Protein AF-A0A8J4FW36-F1 (afdb_monomer)

Sequence (231 aa):
PSPAVPRPVVAAVRPAAAAAAAAAAAAAAARPVAAAPAQVASTSTSTSTSTSTSTSRPTLAAAPAPSGPRAAQRASVAAGLVWDSCLVTDAADHNQDTVLALQYCPALEGLPGGDGHGGWLISSSRRMLNLWECSAGGGRGTPSLMLLHSTETDFVATHLAAEPGSRVLFAASADHRTGVECVAVHSLDPEAGMLSLRYKLAVANPNMQRPTLPPGAPPPPRMLSKVGLGD

Structure (mmCIF, N/CA/C/O backbone):
data_AF-A0A8J4FW36-F1
#
_entry.id   AF-A0A8J4FW36-F1
#
loop_
_atom_site.group_PDB
_atom_site.id
_atom_site.type_symbol
_atom_site.label_atom_id
_atom_site.label_alt_id
_atom_site.label_comp_id
_atom_site.label_asym_id
_atom_site.label_entity_id
_atom_site.label_seq_id
_atom_site.pdbx_PDB_ins_code
_atom_site.Cartn_x
_atom_site.Cartn_y
_atom_site.Cartn_z
_atom_site.occupancy
_atom_site.B_iso_or_equiv
_atom_site.auth_seq_id
_atom_site.auth_comp_id
_atom_site.auth_asym_id
_atom_site.auth_atom_id
_atom_site.pdbx_PDB_model_num
ATOM 1 N N . PRO A 1 1 ? 48.682 -7.953 25.629 1.00 54.25 1 PRO A N 1
ATOM 2 C CA . PRO A 1 1 ? 48.284 -6.577 25.244 1.00 54.25 1 PRO A CA 1
ATOM 3 C C . PRO A 1 1 ? 47.673 -6.571 23.833 1.00 54.25 1 PRO A C 1
ATOM 5 O O . PRO A 1 1 ? 48.400 -6.624 22.848 1.00 54.25 1 PRO A O 1
ATOM 8 N N . SER A 1 2 ? 46.340 -6.603 23.746 1.00 52.06 2 SER A N 1
ATOM 9 C CA . SER A 1 2 ? 45.612 -6.552 22.470 1.00 52.06 2 SER A CA 1
ATOM 10 C C . SER A 1 2 ? 45.497 -5.105 21.981 1.00 52.06 2 SER A C 1
ATOM 12 O O . SER A 1 2 ? 45.162 -4.241 22.795 1.00 52.06 2 SER A O 1
ATOM 14 N N . PRO A 1 3 ? 45.749 -4.806 20.694 1.00 60.47 3 PRO A N 1
ATOM 15 C CA . PRO A 1 3 ? 45.583 -3.455 20.178 1.00 60.47 3 PRO A CA 1
ATOM 16 C C . PRO A 1 3 ? 44.096 -3.118 19.998 1.00 60.47 3 PRO A C 1
ATOM 18 O O . PRO A 1 3 ? 43.323 -3.895 19.438 1.00 60.47 3 PRO A O 1
ATOM 21 N N . ALA A 1 4 ? 43.704 -1.950 20.509 1.00 56.66 4 ALA A N 1
ATOM 22 C CA . ALA A 1 4 ? 42.355 -1.408 20.417 1.00 56.66 4 ALA A CA 1
ATOM 23 C C . ALA A 1 4 ? 42.062 -0.903 18.995 1.00 56.66 4 ALA A C 1
ATOM 25 O O . ALA A 1 4 ? 42.816 -0.105 18.440 1.00 56.66 4 ALA A O 1
ATOM 26 N N . VAL A 1 5 ? 40.947 -1.355 18.421 1.00 63.19 5 VAL A N 1
ATOM 27 C CA . VAL A 1 5 ? 40.428 -0.892 17.126 1.00 63.19 5 VAL A CA 1
ATOM 28 C C . VAL A 1 5 ? 39.624 0.402 17.343 1.00 63.19 5 VAL A C 1
ATOM 30 O O . VAL A 1 5 ? 38.720 0.404 18.186 1.00 63.19 5 VAL A O 1
ATOM 33 N N . PRO A 1 6 ? 39.906 1.503 16.622 1.00 58.16 6 PRO A N 1
ATOM 34 C CA . PRO A 1 6 ? 39.163 2.750 16.772 1.00 58.16 6 PRO A CA 1
ATOM 35 C C . PRO A 1 6 ? 37.776 2.660 16.114 1.00 58.16 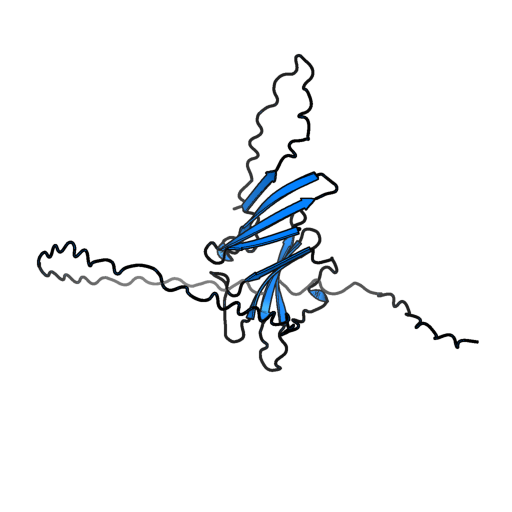6 PRO A C 1
ATOM 37 O O . PRO A 1 6 ? 37.627 2.172 14.995 1.00 58.16 6 PRO A O 1
ATOM 40 N N . ARG A 1 7 ? 36.750 3.147 16.823 1.00 53.59 7 ARG A N 1
ATOM 41 C CA . ARG A 1 7 ? 35.374 3.274 16.318 1.00 53.59 7 ARG A CA 1
ATOM 42 C C . ARG A 1 7 ? 35.228 4.531 15.445 1.00 53.59 7 ARG A C 1
ATOM 44 O O . ARG A 1 7 ? 35.790 5.565 15.807 1.00 53.59 7 ARG A O 1
ATOM 51 N N . PRO A 1 8 ? 34.445 4.489 14.353 1.00 46.06 8 PRO A N 1
ATOM 52 C CA . PRO A 1 8 ? 34.176 5.667 13.539 1.00 46.06 8 PRO A CA 1
ATOM 53 C C . PRO A 1 8 ? 33.203 6.620 14.247 1.00 46.06 8 PRO A C 1
ATOM 55 O O . PRO A 1 8 ? 32.186 6.205 14.805 1.00 46.06 8 PRO A O 1
ATOM 58 N N . VAL A 1 9 ? 33.534 7.910 14.210 1.00 51.59 9 VAL A N 1
ATOM 59 C CA . VAL A 1 9 ? 32.707 9.018 14.701 1.00 51.59 9 VAL A CA 1
ATOM 60 C C . VAL A 1 9 ? 31.769 9.441 13.572 1.00 51.59 9 VAL A C 1
ATOM 62 O O . VAL A 1 9 ? 32.231 9.871 12.517 1.00 51.59 9 VAL A O 1
ATOM 65 N N . VAL A 1 10 ? 30.458 9.322 13.780 1.00 49.91 10 VAL A N 1
ATOM 66 C CA . VAL A 1 10 ? 29.445 9.821 12.838 1.00 49.91 10 VAL A CA 1
ATOM 67 C C . VAL A 1 10 ? 29.104 11.261 13.218 1.00 49.91 10 VAL A C 1
ATOM 69 O O . VAL A 1 10 ? 28.587 11.519 14.304 1.00 49.91 10 VAL A O 1
ATOM 72 N N . ALA A 1 11 ? 29.425 12.202 12.330 1.00 41.22 11 ALA A N 1
ATOM 73 C CA . ALA A 1 11 ? 29.086 13.612 12.475 1.00 41.22 11 ALA A CA 1
ATOM 74 C C . ALA A 1 11 ? 27.597 13.843 12.163 1.00 41.22 11 ALA A C 1
ATOM 76 O O . ALA A 1 11 ? 27.102 13.445 11.110 1.00 41.22 11 ALA A O 1
ATOM 77 N N . ALA A 1 12 ? 26.887 14.505 13.078 1.00 40.56 12 ALA A N 1
ATOM 78 C CA . ALA A 1 12 ? 25.497 14.904 12.898 1.00 40.56 12 ALA A CA 1
ATOM 79 C C . ALA A 1 12 ? 25.406 16.142 11.989 1.00 40.56 12 ALA A C 1
ATOM 81 O O . ALA A 1 12 ? 25.857 17.226 12.360 1.00 40.56 12 ALA A O 1
ATOM 82 N N . VAL A 1 13 ? 24.794 15.992 10.813 1.00 49.22 13 VAL A N 1
ATOM 83 C CA . VAL A 1 13 ? 24.432 17.109 9.931 1.00 49.22 13 VAL A CA 1
ATOM 84 C C . VAL A 1 13 ? 22.973 17.486 10.204 1.00 49.22 13 VAL A C 1
ATOM 86 O O . VAL A 1 13 ? 22.071 16.668 10.046 1.00 49.22 13 VAL A O 1
ATOM 89 N N . ARG A 1 14 ? 22.738 18.729 10.645 1.00 45.84 14 ARG A N 1
ATOM 90 C CA . ARG A 1 14 ? 21.401 19.343 10.752 1.00 45.84 14 ARG A CA 1
ATOM 91 C C . ARG A 1 14 ? 20.945 19.819 9.366 1.00 45.84 14 ARG A C 1
ATOM 93 O O . ARG A 1 14 ? 21.719 20.535 8.732 1.00 45.84 14 ARG A O 1
ATOM 100 N N . PRO A 1 15 ? 19.701 19.557 8.930 1.00 44.09 15 PRO A N 1
ATOM 101 C CA . PRO A 1 15 ? 19.127 20.261 7.795 1.00 44.09 15 PRO A CA 1
ATOM 102 C C . PRO A 1 15 ? 18.471 21.567 8.264 1.00 44.09 15 PRO A C 1
ATOM 104 O O . PRO A 1 15 ? 17.617 21.586 9.153 1.00 44.09 15 PRO A O 1
ATOM 107 N N . ALA A 1 16 ? 18.912 22.668 7.665 1.00 40.31 16 ALA A N 1
ATOM 108 C CA . ALA A 1 16 ? 18.232 23.952 7.681 1.00 40.31 16 ALA A CA 1
ATOM 109 C C . ALA A 1 16 ? 17.467 24.126 6.358 1.00 40.31 16 ALA A C 1
ATOM 111 O O . ALA A 1 16 ? 17.939 23.681 5.316 1.00 40.31 16 ALA A O 1
ATOM 112 N N . ALA A 1 17 ? 16.346 24.845 6.439 1.00 37.41 17 ALA A N 1
ATOM 113 C CA . ALA A 1 17 ? 15.568 25.427 5.341 1.00 37.41 17 ALA A CA 1
ATOM 114 C C . ALA A 1 17 ? 14.597 24.498 4.585 1.00 37.41 17 ALA A C 1
ATOM 116 O O . ALA A 1 17 ? 14.825 24.062 3.462 1.00 37.41 17 ALA A O 1
ATOM 117 N N . ALA A 1 18 ? 13.421 24.335 5.195 1.00 37.88 18 ALA A N 1
ATOM 118 C CA . ALA A 1 18 ? 12.154 24.298 4.477 1.00 37.88 18 ALA A CA 1
ATOM 119 C C . ALA A 1 18 ? 11.805 25.719 3.995 1.00 37.88 18 ALA A C 1
ATOM 121 O O . ALA A 1 18 ? 11.769 26.624 4.826 1.00 37.88 18 ALA A O 1
ATOM 122 N N . ALA A 1 19 ? 11.568 25.897 2.690 1.00 42.25 19 ALA A N 1
ATOM 123 C CA . ALA A 1 19 ? 10.662 26.885 2.077 1.00 42.25 19 ALA A CA 1
ATOM 124 C C . ALA A 1 19 ? 10.991 27.041 0.581 1.00 42.25 19 ALA A C 1
ATOM 126 O O . ALA A 1 19 ? 11.933 27.755 0.256 1.00 42.25 19 ALA A O 1
ATOM 127 N N . ALA A 1 20 ? 10.223 26.380 -0.300 1.00 39.53 20 ALA A N 1
ATOM 128 C CA . ALA A 1 20 ? 9.862 26.822 -1.665 1.00 39.53 20 ALA A CA 1
ATOM 129 C C . ALA A 1 20 ? 9.447 25.626 -2.548 1.00 39.53 20 ALA A C 1
ATOM 131 O O . ALA A 1 20 ? 10.204 25.197 -3.411 1.00 39.53 20 ALA A O 1
ATOM 132 N N . ALA A 1 21 ? 8.245 25.074 -2.355 1.00 35.25 21 ALA A N 1
ATOM 133 C CA . ALA A 1 21 ? 7.669 24.120 -3.316 1.00 35.25 21 ALA A CA 1
ATOM 134 C C . ALA A 1 21 ? 6.130 24.105 -3.261 1.00 35.25 21 ALA A C 1
ATOM 136 O O . ALA A 1 21 ? 5.506 23.058 -3.144 1.00 35.25 21 ALA A O 1
ATOM 137 N N . ALA A 1 22 ? 5.507 25.283 -3.309 1.00 38.19 22 ALA A N 1
ATOM 138 C CA . ALA A 1 22 ? 4.052 25.424 -3.358 1.00 38.19 22 ALA A CA 1
ATOM 139 C C . ALA A 1 22 ? 3.648 26.439 -4.438 1.00 38.19 22 ALA A C 1
ATOM 141 O O . ALA A 1 22 ? 3.201 27.528 -4.103 1.00 38.19 22 ALA A O 1
ATOM 142 N N . ALA A 1 23 ? 3.872 26.117 -5.722 1.00 38.75 23 ALA A N 1
ATOM 143 C CA . ALA A 1 23 ? 3.259 26.807 -6.872 1.00 38.75 23 ALA A CA 1
ATOM 144 C C . ALA A 1 23 ? 3.641 26.151 -8.221 1.00 38.75 23 ALA A C 1
ATOM 146 O O . ALA A 1 23 ? 4.454 26.714 -8.946 1.00 38.75 23 ALA A O 1
ATOM 147 N N . ALA A 1 24 ? 3.088 24.982 -8.586 1.00 37.28 24 ALA A N 1
ATOM 148 C CA . ALA A 1 24 ? 3.176 24.477 -9.975 1.00 37.28 24 ALA A CA 1
ATOM 149 C C . ALA A 1 24 ? 2.188 23.337 -10.334 1.00 37.28 24 ALA A C 1
ATOM 151 O O . ALA A 1 24 ? 2.558 22.417 -11.055 1.00 37.28 24 ALA A O 1
ATOM 152 N N . ALA A 1 25 ? 0.936 23.357 -9.860 1.00 37.38 25 ALA A N 1
ATOM 153 C CA . ALA A 1 25 ? -0.048 22.318 -10.222 1.00 37.38 25 ALA A CA 1
ATOM 154 C C . ALA A 1 25 ? -1.454 22.878 -10.504 1.00 37.38 25 ALA A C 1
ATOM 156 O O . ALA A 1 25 ? -2.454 22.367 -10.011 1.00 37.38 25 ALA A O 1
ATOM 157 N N . ALA A 1 26 ? -1.540 23.954 -11.290 1.00 40.88 26 ALA A N 1
ATOM 158 C CA . ALA A 1 26 ? -2.816 24.513 -11.743 1.00 40.88 26 ALA A CA 1
ATOM 159 C C . ALA A 1 26 ? -2.692 25.114 -13.153 1.00 40.88 26 ALA A C 1
ATOM 161 O O . ALA A 1 26 ? -2.758 26.327 -13.320 1.00 40.88 26 ALA A O 1
ATOM 162 N N . ALA A 1 27 ? -2.466 24.279 -14.174 1.00 39.81 27 ALA A N 1
ATOM 163 C CA . ALA A 1 27 ? -2.559 24.700 -15.578 1.00 39.81 27 ALA A CA 1
ATOM 164 C C . ALA A 1 27 ? -2.693 23.505 -16.543 1.00 39.81 27 ALA A C 1
ATOM 166 O O . ALA A 1 27 ? -1.830 23.289 -17.387 1.00 39.81 27 ALA A O 1
ATOM 167 N N . ALA A 1 28 ? -3.765 22.713 -16.434 1.00 40.47 28 ALA A N 1
ATOM 168 C CA . ALA A 1 28 ? -4.132 21.750 -17.481 1.00 40.47 28 ALA A CA 1
ATOM 169 C C . ALA A 1 28 ? -5.630 21.389 -17.444 1.00 40.47 28 ALA A C 1
ATOM 171 O O . ALA A 1 28 ? -5.999 20.223 -17.386 1.00 40.47 28 ALA A O 1
ATOM 172 N N . ALA A 1 29 ? -6.516 22.387 -17.463 1.00 45.25 29 ALA A N 1
ATOM 173 C CA . ALA A 1 29 ? -7.948 22.158 -17.649 1.00 45.25 29 ALA A CA 1
ATOM 174 C C . ALA A 1 29 ? -8.584 23.329 -18.409 1.00 45.25 29 ALA A C 1
ATOM 176 O O . ALA A 1 29 ? -9.019 24.294 -17.793 1.00 45.25 29 ALA A O 1
ATOM 177 N N . ALA A 1 30 ? -8.595 23.256 -19.745 1.00 41.28 30 ALA A N 1
ATOM 178 C CA . ALA A 1 30 ? -9.572 23.932 -20.610 1.00 41.28 30 ALA A CA 1
ATOM 179 C C . ALA A 1 30 ? -9.315 23.599 -22.092 1.00 41.28 30 ALA A C 1
ATOM 181 O O . ALA A 1 30 ? -8.517 24.260 -22.755 1.00 41.28 30 ALA A O 1
ATOM 182 N N . ARG A 1 31 ? -10.044 22.628 -22.654 1.00 40.59 31 ARG A N 1
ATOM 183 C CA . ARG A 1 31 ? -10.410 22.664 -24.080 1.00 40.59 31 ARG A CA 1
ATOM 184 C C . ARG A 1 31 ? -11.873 22.234 -24.247 1.00 40.59 31 ARG A C 1
ATOM 186 O O . ARG A 1 31 ? -12.212 21.132 -23.826 1.00 40.59 31 ARG A O 1
ATOM 193 N N . PRO A 1 32 ? -12.736 23.081 -24.837 1.00 45.19 32 PRO A N 1
ATOM 194 C CA . PRO A 1 32 ? -14.119 22.733 -25.137 1.00 45.19 32 PRO A CA 1
ATOM 195 C C . PRO A 1 32 ? -14.198 21.871 -26.405 1.00 45.19 32 PRO A C 1
ATOM 197 O O . PRO A 1 32 ? -13.565 22.179 -27.416 1.00 45.19 32 PRO A O 1
ATOM 200 N N . VAL A 1 33 ? -14.988 20.797 -26.351 1.00 49.97 33 VAL A N 1
ATOM 201 C CA . VAL A 1 33 ? -15.315 19.945 -27.503 1.00 49.97 33 VAL A CA 1
ATOM 202 C C . VAL A 1 33 ? -16.530 20.538 -28.217 1.00 49.97 33 VAL A C 1
ATOM 204 O O . VAL A 1 33 ? -17.581 20.742 -27.614 1.00 49.97 33 VAL A O 1
ATOM 207 N N . ALA A 1 34 ? -16.351 20.853 -29.500 1.00 49.59 34 ALA A N 1
ATOM 208 C CA . ALA A 1 34 ? -17.382 21.368 -30.391 1.00 49.59 34 ALA A CA 1
ATOM 209 C C . ALA A 1 34 ? -18.350 20.262 -30.856 1.00 49.59 34 ALA A C 1
ATOM 211 O O . ALA A 1 34 ? -17.994 19.089 -30.944 1.00 49.59 34 ALA A O 1
ATOM 212 N N . ALA A 1 35 ? -19.579 20.687 -31.154 1.00 42.84 35 ALA A N 1
ATOM 213 C CA . ALA A 1 35 ? -20.740 19.881 -31.512 1.00 42.84 35 ALA A CA 1
ATOM 214 C C . ALA A 1 35 ? -20.588 19.051 -32.805 1.00 42.84 35 ALA A C 1
ATOM 216 O O . ALA A 1 35 ? -19.983 19.489 -33.783 1.00 42.84 35 ALA A O 1
ATOM 217 N N . ALA A 1 36 ? -21.224 17.877 -32.808 1.00 45.12 36 ALA A N 1
ATOM 218 C CA . ALA A 1 36 ? -21.350 16.967 -33.945 1.00 45.12 36 ALA A CA 1
ATOM 219 C C . ALA A 1 36 ? -22.603 17.269 -34.797 1.00 45.12 36 ALA A C 1
ATOM 221 O O . ALA A 1 36 ? -23.651 17.586 -34.226 1.00 45.12 36 ALA A O 1
ATOM 222 N N . PRO A 1 37 ? -22.560 17.102 -36.134 1.00 53.12 37 PRO A N 1
ATOM 223 C CA . PRO A 1 37 ? -23.760 17.013 -36.955 1.00 53.12 37 PRO A CA 1
ATOM 224 C C . PRO A 1 37 ? -24.213 15.556 -37.160 1.00 53.12 37 PRO A C 1
ATOM 226 O O . PRO A 1 37 ? -23.412 14.628 -37.259 1.00 53.12 37 PRO A O 1
ATOM 229 N N . ALA A 1 38 ? -25.532 15.387 -37.248 1.00 48.50 38 ALA A N 1
ATOM 230 C CA . ALA A 1 38 ? -26.236 14.147 -37.552 1.00 48.50 38 ALA A CA 1
ATOM 231 C C . ALA A 1 38 ? -26.059 13.708 -39.016 1.00 48.50 38 ALA A C 1
ATOM 233 O O . ALA A 1 38 ? -26.165 14.550 -39.908 1.00 48.50 38 ALA A O 1
ATOM 234 N N . GLN A 1 39 ? -25.921 12.397 -39.269 1.00 48.72 39 GLN A N 1
ATOM 235 C CA . GLN A 1 39 ? -26.209 11.794 -40.577 1.00 48.72 39 GLN A CA 1
ATOM 236 C C . GLN A 1 39 ? -26.842 10.389 -40.484 1.00 48.72 39 GLN A C 1
ATOM 238 O O . GLN A 1 39 ? -26.266 9.438 -39.973 1.00 48.72 39 GLN A O 1
ATOM 243 N N . VAL A 1 40 ? -28.088 10.365 -40.960 1.00 47.91 40 VAL A N 1
ATOM 244 C CA . VAL A 1 40 ? -28.841 9.434 -41.826 1.00 47.91 40 VAL A CA 1
ATOM 245 C C . VAL A 1 40 ? -28.406 7.960 -42.003 1.00 47.91 40 VAL A C 1
ATOM 247 O O . VAL A 1 40 ? -27.321 7.647 -42.471 1.00 47.91 40 VAL A O 1
ATOM 250 N N . ALA A 1 41 ? -29.397 7.102 -41.724 1.00 47.12 41 ALA A N 1
ATOM 251 C CA . ALA A 1 41 ? -29.756 5.757 -42.201 1.00 47.12 41 ALA A CA 1
ATOM 252 C C . ALA A 1 41 ? -28.860 4.964 -43.178 1.00 47.12 41 ALA A C 1
ATOM 254 O O . ALA A 1 41 ? -28.459 5.459 -44.227 1.00 47.12 41 ALA A O 1
ATOM 255 N N . SER A 1 42 ? -28.811 3.641 -42.954 1.00 50.34 42 SER A N 1
ATOM 256 C CA . SER A 1 42 ? -29.146 2.634 -43.978 1.00 50.34 42 SER A CA 1
ATOM 257 C C . SER A 1 42 ? -29.508 1.274 -43.367 1.00 50.34 42 SER A C 1
ATOM 259 O O . SER A 1 42 ? -28.796 0.712 -42.542 1.00 50.34 42 SER A O 1
ATOM 261 N N . THR A 1 43 ? -30.652 0.768 -43.818 1.00 45.03 43 THR A N 1
ATOM 262 C CA . THR A 1 43 ? -31.161 -0.606 -43.747 1.00 45.03 43 THR A CA 1
ATOM 263 C C . THR A 1 43 ? -30.201 -1.623 -44.357 1.00 45.03 43 THR A C 1
ATOM 265 O O . THR A 1 43 ? -29.643 -1.373 -45.423 1.00 45.03 43 THR A O 1
ATOM 268 N N . SER A 1 44 ? -30.122 -2.822 -43.778 1.00 53.81 44 SER A N 1
ATOM 269 C CA . SER A 1 44 ? -29.819 -4.051 -44.520 1.00 53.81 44 SER A CA 1
ATOM 270 C C . SER A 1 44 ? -30.422 -5.261 -43.812 1.00 53.81 44 SER A C 1
ATOM 272 O O . SER A 1 44 ? -30.058 -5.615 -42.694 1.00 53.81 44 SER A O 1
ATOM 274 N N . THR A 1 45 ? -31.386 -5.854 -44.502 1.00 48.22 45 THR A N 1
ATOM 275 C CA . THR A 1 45 ? -32.034 -7.135 -44.241 1.00 48.22 45 THR A CA 1
ATOM 276 C C . THR A 1 45 ? -31.123 -8.258 -44.724 1.00 48.22 45 THR A C 1
ATOM 278 O O . THR A 1 45 ? -30.692 -8.206 -45.872 1.00 48.22 45 THR A O 1
ATOM 281 N N . SER A 1 46 ? -30.915 -9.299 -43.915 1.00 54.66 46 SER A N 1
ATOM 282 C CA . SER A 1 46 ? -30.403 -10.587 -44.399 1.00 54.66 46 SER A CA 1
ATOM 283 C C . SER A 1 46 ? -31.031 -11.739 -43.624 1.00 54.66 46 SER A C 1
ATOM 285 O O . SER A 1 46 ? -30.761 -11.960 -42.447 1.00 54.66 46 SER A O 1
ATOM 287 N N . THR A 1 47 ? -31.880 -12.467 -44.336 1.00 48.59 47 THR A N 1
ATOM 288 C CA . THR A 1 47 ? -32.469 -13.762 -43.995 1.00 48.59 47 THR A CA 1
ATOM 289 C C . THR A 1 47 ? -31.506 -14.872 -44.421 1.00 48.59 47 THR A C 1
ATOM 291 O O . THR A 1 47 ? -30.979 -14.781 -45.526 1.00 48.59 47 THR A O 1
ATOM 294 N N . SER A 1 48 ? -31.319 -15.926 -43.616 1.00 49.38 48 SER A N 1
ATOM 295 C CA . SER A 1 48 ? -31.069 -17.327 -44.043 1.00 49.38 48 SER A CA 1
ATOM 296 C C . SER A 1 48 ? -31.012 -18.233 -42.798 1.00 49.38 48 SER A C 1
ATOM 298 O O . SER A 1 48 ? -30.223 -17.978 -41.899 1.00 49.38 48 SER A O 1
ATOM 300 N N . THR A 1 49 ? -31.996 -19.102 -42.558 1.00 43.06 49 THR A N 1
ATOM 301 C CA . THR A 1 49 ? -32.101 -20.521 -42.979 1.00 43.06 49 THR A CA 1
ATOM 302 C C . THR A 1 49 ? -31.336 -21.512 -42.081 1.00 43.06 49 THR A C 1
ATOM 304 O O . THR A 1 49 ? -30.120 -21.625 -42.136 1.00 43.06 49 THR A O 1
ATOM 307 N N . SER A 1 50 ? -32.127 -22.231 -41.278 1.00 48.00 50 SER A N 1
ATOM 308 C CA . SER A 1 50 ? -32.089 -23.655 -40.891 1.00 48.00 50 SER A CA 1
ATOM 309 C C . SER A 1 50 ? -30.804 -24.468 -41.108 1.00 48.00 50 SER A C 1
ATOM 311 O O . SER A 1 50 ? -30.417 -24.622 -42.258 1.00 48.00 50 SER A O 1
ATOM 313 N N . THR A 1 51 ? -30.304 -25.190 -40.086 1.00 46.41 51 THR A N 1
ATOM 314 C CA . THR A 1 51 ? -30.230 -26.680 -40.085 1.00 46.41 51 THR A CA 1
ATOM 315 C C . THR A 1 51 ? -29.778 -27.301 -38.740 1.00 46.41 51 THR A C 1
ATOM 317 O O . THR A 1 51 ? -28.747 -26.949 -38.185 1.00 46.41 51 THR A O 1
ATOM 320 N N . SER A 1 52 ? -30.585 -28.267 -38.276 1.00 48.00 52 SER A N 1
ATOM 321 C CA . SER A 1 52 ? -30.273 -29.573 -37.645 1.00 48.00 52 SER A CA 1
ATOM 322 C C . SER A 1 52 ? -29.267 -29.756 -36.488 1.00 48.00 52 SER A C 1
ATOM 324 O O . SER A 1 52 ? -28.054 -29.682 -36.647 1.00 48.00 52 SER A O 1
ATOM 326 N N . THR A 1 53 ? -29.836 -30.206 -35.361 1.00 47.00 53 THR A N 1
ATOM 327 C CA . THR A 1 53 ? -29.564 -31.487 -34.663 1.00 47.00 53 THR A CA 1
ATOM 328 C C . THR A 1 53 ? -28.205 -32.177 -34.852 1.00 47.00 53 THR A C 1
ATOM 330 O O . THR A 1 53 ? -27.944 -32.789 -35.883 1.00 47.00 53 THR A O 1
ATOM 333 N N . SER A 1 54 ? -27.456 -32.318 -33.753 1.00 48.84 54 SER A N 1
ATOM 334 C CA . SER A 1 54 ? -26.840 -33.606 -33.400 1.00 48.84 54 SER A CA 1
ATOM 335 C C . SER A 1 54 ? -26.670 -33.745 -31.883 1.00 48.84 54 SER A C 1
ATOM 337 O O . SER A 1 54 ? -25.983 -32.984 -31.208 1.00 48.84 54 SER A O 1
ATOM 339 N N . THR A 1 55 ? -27.380 -34.732 -31.348 1.00 50.53 55 THR A N 1
ATOM 340 C CA . THR A 1 55 ? -27.245 -35.266 -29.998 1.00 50.53 55 THR A CA 1
ATOM 341 C C . THR A 1 55 ? -26.192 -36.366 -30.045 1.00 50.53 55 THR A C 1
ATOM 343 O O . THR A 1 55 ? -26.390 -37.364 -30.733 1.00 50.53 55 THR A O 1
ATOM 346 N N . SER A 1 56 ? -25.110 -36.233 -29.283 1.00 53.09 56 SER A N 1
ATOM 347 C CA . SER A 1 56 ? -24.223 -37.356 -28.974 1.00 53.09 56 SER A CA 1
ATOM 348 C C . SER A 1 56 ? -23.752 -37.274 -27.523 1.00 53.09 56 SER A C 1
ATOM 350 O O . SER A 1 56 ? -23.009 -36.378 -27.132 1.00 53.09 56 SER A O 1
ATOM 352 N N . ARG A 1 57 ? -24.213 -38.240 -26.732 1.00 49.81 57 ARG A N 1
ATOM 353 C CA . ARG A 1 57 ? -23.771 -38.622 -25.383 1.00 49.81 57 ARG A CA 1
ATOM 354 C C . ARG A 1 57 ? -23.466 -40.132 -25.464 1.00 49.81 57 ARG A C 1
ATOM 356 O O . ARG A 1 57 ? -24.052 -40.791 -26.319 1.00 49.81 57 ARG A O 1
ATOM 363 N N . PRO A 1 58 ? -22.817 -40.741 -24.467 1.00 52.25 58 PRO A N 1
ATOM 364 C CA . PRO A 1 58 ? -21.443 -40.601 -23.988 1.00 52.25 58 PRO A CA 1
ATOM 365 C C . PRO A 1 58 ? -20.596 -41.833 -24.380 1.00 52.25 58 PRO A C 1
ATOM 367 O O . PRO A 1 58 ? -21.139 -42.918 -24.575 1.00 52.25 58 PRO A O 1
ATOM 370 N N . THR A 1 59 ? -19.265 -41.727 -24.349 1.00 52.53 59 THR A N 1
ATOM 371 C CA . THR A 1 59 ? -18.397 -42.919 -24.336 1.00 52.53 59 THR A CA 1
ATOM 372 C C . THR A 1 59 ? -17.591 -42.940 -23.045 1.00 52.53 59 THR A C 1
ATOM 374 O O . THR A 1 59 ? -16.642 -42.182 -22.867 1.00 52.53 59 THR A O 1
ATOM 377 N N . LEU A 1 60 ? -18.019 -43.807 -22.126 1.00 54.78 60 LEU A N 1
ATOM 378 C CA . LEU A 1 60 ? -17.248 -44.266 -20.976 1.00 54.78 60 LEU A CA 1
ATOM 379 C C . LEU A 1 60 ? -16.113 -45.148 -21.515 1.00 54.78 60 LEU A C 1
ATOM 381 O O . LEU A 1 60 ? -16.354 -46.275 -21.941 1.00 54.78 60 LEU A O 1
ATOM 385 N N . A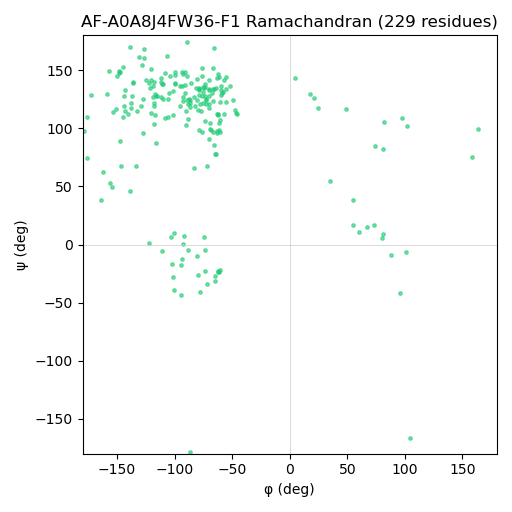LA A 1 61 ? -14.893 -44.615 -21.539 1.00 56.22 61 ALA A N 1
ATOM 386 C CA . ALA A 1 61 ? -13.689 -45.386 -21.824 1.00 56.22 61 ALA A CA 1
ATOM 387 C C . ALA A 1 61 ? -13.038 -45.834 -20.509 1.00 56.22 61 ALA A C 1
ATOM 389 O O . ALA A 1 61 ? -12.976 -45.089 -19.531 1.00 56.22 61 ALA A O 1
ATOM 390 N N . ALA A 1 62 ? -12.622 -47.095 -20.513 1.00 60.44 62 ALA A N 1
ATOM 391 C CA . ALA A 1 62 ? -12.253 -47.907 -19.368 1.00 60.44 62 ALA A CA 1
ATOM 392 C C . ALA A 1 62 ? -10.990 -47.445 -18.623 1.00 60.44 62 ALA A C 1
ATOM 394 O O . ALA A 1 62 ? -10.052 -46.898 -19.199 1.00 60.44 62 ALA A O 1
ATOM 395 N N . ALA A 1 63 ? -10.975 -47.763 -17.329 1.00 57.78 63 ALA A N 1
ATOM 396 C CA . ALA A 1 63 ? -9.848 -47.628 -16.423 1.00 57.78 63 ALA A CA 1
ATOM 397 C C . ALA A 1 63 ? -8.729 -48.645 -16.728 1.00 57.78 63 ALA A C 1
ATOM 399 O O . ALA A 1 63 ? -9.012 -49.842 -16.818 1.00 57.78 63 ALA A O 1
ATOM 400 N N . PRO A 1 64 ? -7.456 -48.216 -16.779 1.00 63.12 64 PRO A N 1
ATOM 401 C CA . PRO A 1 64 ? -6.317 -49.076 -16.502 1.00 63.12 64 PRO A CA 1
ATOM 402 C C . PRO A 1 64 ? -5.875 -48.994 -15.029 1.00 63.12 64 PRO A C 1
ATOM 404 O O . PRO A 1 64 ? -6.020 -47.980 -14.349 1.00 63.12 64 PRO A O 1
ATOM 407 N N . ALA A 1 65 ? -5.366 -50.135 -14.573 1.00 59.88 65 ALA A N 1
ATOM 408 C CA . ALA A 1 65 ? -5.090 -50.586 -13.213 1.00 59.88 65 ALA A CA 1
ATOM 409 C C . ALA A 1 65 ? -3.988 -49.810 -12.440 1.00 59.88 65 ALA A C 1
ATOM 411 O O . ALA A 1 65 ? -3.250 -49.018 -13.031 1.00 59.88 65 ALA A O 1
ATOM 412 N N . PRO A 1 66 ? -3.860 -50.037 -11.113 1.00 56.84 66 PRO A N 1
ATOM 413 C CA . PRO A 1 66 ? -3.000 -49.261 -10.228 1.00 56.84 66 PRO A CA 1
ATOM 414 C C . PRO A 1 66 ? -1.566 -49.812 -10.129 1.00 56.84 66 PRO A C 1
ATOM 416 O O . PRO A 1 66 ? -1.252 -50.920 -10.558 1.00 56.84 66 PRO A O 1
ATOM 419 N N . SER A 1 67 ? -0.738 -49.047 -9.411 1.00 55.41 67 SER A N 1
ATOM 420 C CA . SER A 1 67 ? 0.482 -49.461 -8.696 1.00 55.41 67 SER A CA 1
ATOM 421 C C . SER A 1 67 ? 1.738 -49.790 -9.513 1.00 55.41 67 SER A C 1
ATOM 423 O O . SER A 1 67 ? 2.114 -50.940 -9.697 1.00 55.41 67 SER A O 1
ATOM 425 N N . GLY A 1 68 ? 2.497 -48.739 -9.828 1.00 47.62 68 GLY A N 1
ATOM 426 C CA . GLY A 1 68 ? 3.957 -48.780 -9.714 1.00 47.62 68 GLY A CA 1
ATOM 427 C C . GLY A 1 68 ? 4.383 -47.879 -8.546 1.00 47.62 68 GLY A C 1
ATOM 428 O O . GLY A 1 68 ? 3.803 -46.796 -8.403 1.00 47.62 68 GLY A O 1
ATOM 429 N N . PRO A 1 69 ? 5.348 -48.268 -7.691 1.00 53.41 69 PRO A N 1
ATOM 430 C CA . PRO A 1 69 ? 5.901 -47.362 -6.696 1.00 53.41 69 PRO A CA 1
ATOM 431 C C . PRO A 1 69 ? 6.654 -46.264 -7.447 1.00 53.41 69 PRO A C 1
ATOM 433 O O . PRO A 1 69 ? 7.799 -46.432 -7.860 1.00 53.41 69 PRO A O 1
ATOM 436 N N . ARG A 1 70 ? 5.985 -45.129 -7.661 1.00 52.22 70 ARG A N 1
ATOM 437 C CA . ARG A 1 70 ? 6.635 -43.897 -8.091 1.00 52.22 70 ARG A CA 1
ATOM 438 C C . ARG A 1 70 ? 7.571 -43.520 -6.955 1.00 52.22 70 ARG A C 1
ATOM 440 O O . ARG A 1 70 ? 7.131 -42.952 -5.957 1.00 52.22 70 ARG A O 1
ATOM 447 N N . ALA A 1 71 ? 8.836 -43.914 -7.088 1.00 55.16 71 ALA A N 1
ATOM 448 C CA . ALA A 1 71 ? 9.913 -43.438 -6.246 1.00 55.16 71 ALA A CA 1
ATOM 449 C C . ALA A 1 71 ? 9.743 -41.924 -6.158 1.00 55.16 71 ALA A C 1
ATOM 451 O O . ALA A 1 71 ? 9.803 -41.221 -7.170 1.00 55.16 71 ALA A O 1
ATOM 452 N N . ALA A 1 72 ? 9.395 -41.453 -4.962 1.00 55.59 72 ALA A N 1
ATOM 453 C CA . ALA A 1 72 ? 9.291 -40.044 -4.668 1.00 55.59 72 ALA A CA 1
ATOM 454 C C . ALA A 1 72 ? 10.686 -39.478 -4.904 1.00 55.59 72 ALA A C 1
ATOM 456 O O . ALA A 1 72 ? 11.574 -39.605 -4.061 1.00 55.59 72 ALA A O 1
ATOM 457 N N . GLN A 1 73 ? 10.893 -38.925 -6.095 1.00 53.25 73 GLN A N 1
ATOM 458 C CA . GLN A 1 73 ? 12.064 -38.149 -6.427 1.00 53.25 73 GLN A CA 1
ATOM 459 C C . GLN A 1 73 ? 11.963 -36.909 -5.544 1.00 53.25 73 GLN A C 1
ATOM 461 O O . GLN A 1 73 ? 11.366 -35.899 -5.906 1.00 53.25 73 GLN A O 1
ATOM 466 N N . ARG A 1 74 ? 12.469 -37.040 -4.313 1.00 55.69 74 ARG A N 1
ATOM 467 C CA . ARG A 1 74 ? 12.784 -35.933 -3.422 1.00 55.69 74 ARG A CA 1
ATOM 468 C C . ARG A 1 74 ? 13.897 -35.158 -4.110 1.00 55.69 74 ARG A C 1
ATOM 470 O O . ARG A 1 74 ? 15.066 -35.289 -3.770 1.00 55.69 74 ARG A O 1
ATOM 477 N N . ALA A 1 75 ? 13.530 -34.359 -5.102 1.00 55.06 75 ALA A N 1
ATOM 478 C CA . ALA A 1 75 ? 14.338 -33.242 -5.537 1.00 55.06 75 ALA A CA 1
ATOM 479 C C . ALA A 1 75 ? 14.234 -32.169 -4.445 1.00 55.06 75 ALA A C 1
ATOM 481 O O . ALA A 1 75 ? 13.618 -31.128 -4.627 1.00 55.06 75 ALA A O 1
ATOM 482 N N . SER A 1 76 ? 14.794 -32.448 -3.265 1.00 60.03 76 SER A N 1
ATOM 483 C CA . SER A 1 76 ? 15.085 -31.414 -2.279 1.00 60.03 76 SER A CA 1
ATOM 484 C C . SER A 1 76 ? 16.422 -30.791 -2.656 1.00 60.03 76 SER A C 1
ATOM 486 O O . SER A 1 76 ? 17.423 -30.950 -1.958 1.00 60.03 76 SER A O 1
ATOM 488 N N . VAL A 1 77 ? 16.454 -30.112 -3.800 1.00 56.28 77 VAL A N 1
ATOM 489 C CA . VAL A 1 77 ? 17.445 -29.061 -3.982 1.00 56.28 77 VAL A CA 1
ATOM 490 C C . VAL A 1 77 ? 16.855 -27.888 -3.223 1.00 56.28 77 VAL A C 1
ATOM 492 O O . VAL A 1 77 ? 15.940 -27.225 -3.704 1.00 56.28 77 VAL A O 1
ATOM 495 N N . ALA A 1 78 ? 17.323 -27.683 -1.993 1.00 57.62 78 ALA A N 1
ATOM 496 C CA . ALA A 1 78 ? 17.210 -26.386 -1.350 1.00 57.62 78 ALA A CA 1
ATOM 497 C C . ALA A 1 78 ? 18.066 -25.426 -2.185 1.00 57.62 78 ALA A C 1
ATOM 499 O O . ALA A 1 78 ? 19.224 -25.170 -1.866 1.00 57.62 78 ALA A O 1
ATOM 500 N N . ALA A 1 79 ? 17.531 -24.998 -3.331 1.00 62.81 79 ALA A N 1
ATOM 501 C CA . ALA A 1 79 ? 18.063 -23.877 -4.070 1.00 62.81 79 ALA A CA 1
ATOM 502 C C . ALA A 1 79 ? 18.038 -22.724 -3.071 1.00 62.81 79 ALA A C 1
ATOM 504 O O . ALA A 1 79 ? 16.971 -22.351 -2.579 1.00 62.81 79 ALA A O 1
ATOM 505 N N . GLY A 1 80 ? 19.224 -22.272 -2.660 1.00 62.38 80 GLY A N 1
ATOM 506 C CA . GLY A 1 80 ? 19.328 -21.123 -1.778 1.00 62.38 80 GLY A CA 1
ATOM 507 C C . GLY A 1 80 ? 18.523 -19.986 -2.391 1.00 62.38 80 GLY A C 1
ATOM 508 O O . GLY A 1 80 ? 18.569 -19.789 -3.604 1.00 62.38 80 GLY A O 1
ATOM 509 N N . LEU A 1 81 ? 17.752 -19.279 -1.570 1.00 68.19 81 LEU A N 1
ATOM 510 C CA . LEU A 1 81 ? 17.104 -18.049 -2.001 1.00 68.19 81 LEU A CA 1
ATOM 511 C C . LEU A 1 81 ? 18.222 -17.076 -2.393 1.00 68.19 81 LEU A C 1
ATOM 513 O O . LEU A 1 81 ? 18.943 -16.579 -1.527 1.00 68.19 81 LEU A O 1
ATOM 517 N N . VAL A 1 82 ? 18.422 -16.881 -3.695 1.00 74.94 82 VAL A N 1
ATOM 518 C CA . VAL A 1 82 ? 19.355 -15.889 -4.227 1.00 74.94 82 VAL A CA 1
ATOM 519 C C . VAL A 1 82 ? 18.568 -14.604 -4.428 1.00 74.94 82 VAL A C 1
ATOM 521 O O . VAL A 1 82 ? 17.474 -14.609 -4.983 1.00 74.94 82 VAL A O 1
ATOM 524 N N . TRP A 1 83 ? 19.105 -13.499 -3.920 1.00 74.94 83 TRP A N 1
ATOM 525 C CA . TRP A 1 83 ? 18.562 -12.180 -4.207 1.00 74.94 83 TRP A CA 1
ATOM 526 C C . TRP A 1 83 ? 18.931 -11.808 -5.641 1.00 74.94 83 TRP A C 1
ATOM 528 O O . TRP A 1 83 ? 20.087 -11.492 -5.914 1.00 74.94 83 TRP A O 1
ATOM 538 N N . ASP A 1 84 ? 17.954 -11.858 -6.542 1.00 71.94 84 ASP A N 1
ATOM 539 C CA . ASP A 1 84 ? 18.185 -11.609 -7.969 1.00 71.94 84 ASP A CA 1
ATOM 540 C C . ASP A 1 84 ? 18.284 -10.117 -8.305 1.00 71.94 84 ASP A C 1
ATOM 542 O O . ASP A 1 84 ? 18.896 -9.735 -9.302 1.00 71.94 84 ASP A O 1
ATOM 546 N N . SER A 1 85 ? 17.658 -9.243 -7.512 1.00 75.81 85 SER A N 1
ATOM 547 C CA . SER A 1 85 ? 17.575 -7.811 -7.817 1.00 75.81 85 SER A CA 1
ATOM 548 C C . SER A 1 85 ? 17.338 -6.956 -6.576 1.00 75.81 85 SER A C 1
ATOM 550 O O . SER A 1 85 ? 16.685 -7.377 -5.623 1.00 75.81 85 SER A O 1
ATOM 552 N N . CYS A 1 86 ? 17.854 -5.726 -6.618 1.00 83.25 86 CYS A N 1
ATOM 553 C CA . CYS A 1 86 ? 17.586 -4.681 -5.636 1.00 83.25 86 CYS A CA 1
ATOM 554 C C . CYS A 1 86 ? 16.881 -3.525 -6.345 1.00 83.25 86 CYS A C 1
ATOM 556 O O . CYS A 1 86 ? 17.476 -2.861 -7.193 1.00 83.25 86 CYS A O 1
ATOM 558 N N . LEU A 1 87 ? 15.606 -3.329 -6.018 1.00 85.94 87 LEU A N 1
ATOM 559 C CA . LEU A 1 87 ? 14.803 -2.227 -6.529 1.00 85.94 87 LEU A CA 1
ATOM 560 C C . LEU A 1 87 ? 15.142 -0.950 -5.757 1.00 85.94 87 LEU A C 1
ATOM 562 O O . LEU A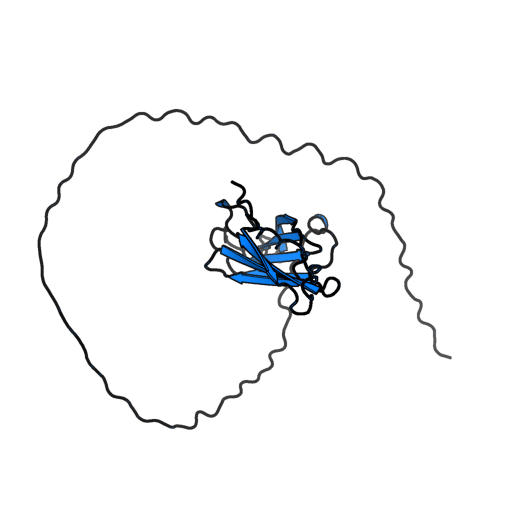 1 87 ? 15.104 -0.940 -4.526 1.00 85.94 87 LEU A O 1
ATOM 566 N N . VAL A 1 88 ? 15.453 0.124 -6.480 1.00 87.19 88 VAL A N 1
ATOM 567 C CA . VAL A 1 88 ? 15.773 1.428 -5.880 1.00 87.19 88 VAL A CA 1
ATOM 568 C C . VAL A 1 88 ? 14.589 2.380 -6.027 1.00 87.19 88 VAL A C 1
ATOM 570 O O . VAL A 1 88 ? 13.858 2.343 -7.011 1.00 87.19 88 VAL A O 1
ATOM 573 N N . THR A 1 89 ? 14.404 3.227 -5.026 1.00 88.25 89 THR A N 1
ATOM 574 C CA . THR A 1 89 ? 13.351 4.246 -4.915 1.00 88.25 89 THR A CA 1
ATOM 575 C C . THR A 1 89 ? 14.005 5.585 -4.600 1.00 88.25 89 THR A C 1
ATOM 577 O O . THR A 1 89 ? 15.077 5.617 -3.983 1.00 88.25 89 THR A O 1
ATOM 580 N N . ASP A 1 90 ? 13.349 6.686 -4.954 1.00 88.06 90 ASP A N 1
ATOM 581 C CA . ASP A 1 90 ? 13.798 8.007 -4.531 1.00 88.06 90 ASP A CA 1
ATOM 582 C C . ASP A 1 90 ? 13.500 8.230 -3.045 1.00 88.06 90 ASP A C 1
ATOM 584 O O . ASP A 1 90 ? 12.426 7.907 -2.541 1.00 88.06 90 ASP A O 1
ATOM 588 N 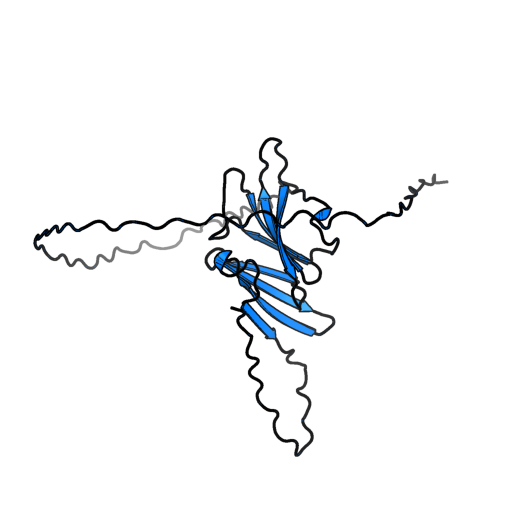N . ALA A 1 91 ? 14.451 8.820 -2.316 1.00 86.38 91 ALA A N 1
ATOM 589 C CA . ALA A 1 91 ? 14.314 9.046 -0.874 1.00 86.38 91 ALA A CA 1
ATOM 590 C C . ALA A 1 91 ? 13.130 9.965 -0.510 1.00 86.38 91 ALA A C 1
ATOM 592 O O . ALA A 1 91 ? 12.634 9.900 0.615 1.00 86.38 91 ALA A O 1
ATOM 593 N N . ALA A 1 92 ? 12.701 10.813 -1.451 1.00 89.44 92 ALA A N 1
ATOM 594 C CA . ALA A 1 92 ? 11.570 11.723 -1.293 1.00 89.44 92 ALA A CA 1
ATOM 595 C C . ALA A 1 92 ? 10.208 11.008 -1.334 1.00 89.44 92 ALA A C 1
ATOM 597 O O . ALA A 1 92 ? 9.252 11.522 -0.759 1.00 89.44 92 ALA A O 1
ATOM 598 N N . ASP A 1 93 ? 10.136 9.823 -1.947 1.00 88.06 93 ASP A N 1
ATOM 599 C CA . ASP A 1 93 ? 8.899 9.042 -2.055 1.00 88.06 93 ASP A CA 1
ATOM 600 C C . ASP A 1 93 ? 8.598 8.247 -0.776 1.00 88.06 93 ASP A C 1
ATOM 602 O O . ASP A 1 93 ? 7.513 7.690 -0.609 1.00 88.06 93 ASP A O 1
ATOM 606 N N . HIS A 1 94 ? 9.553 8.195 0.159 1.00 82.25 94 HIS A N 1
ATOM 607 C CA . HIS A 1 94 ? 9.376 7.535 1.448 1.00 82.25 94 HIS A CA 1
ATOM 608 C C . HIS A 1 94 ? 8.923 8.515 2.515 1.00 82.25 94 HIS A C 1
ATOM 610 O O . HIS A 1 94 ? 9.540 9.553 2.744 1.00 82.25 94 HIS 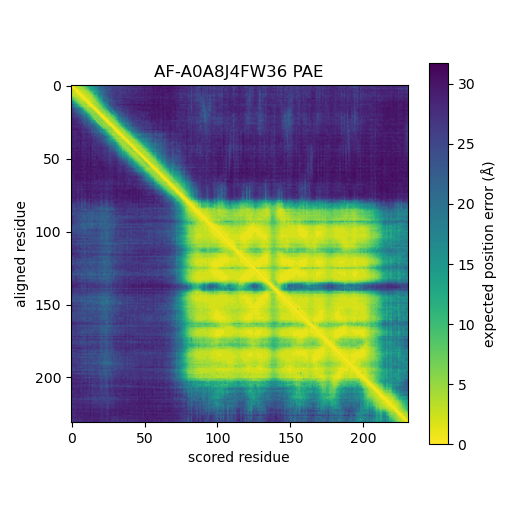A O 1
ATOM 616 N N . ASN A 1 95 ? 7.948 8.089 3.310 1.00 87.12 95 ASN A N 1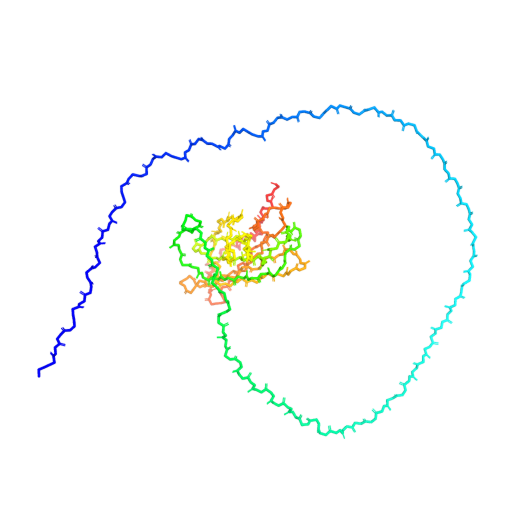
ATOM 617 C CA . ASN A 1 95 ? 7.580 8.759 4.556 1.00 87.12 95 ASN A CA 1
ATOM 618 C C . ASN A 1 95 ? 8.581 8.520 5.706 1.00 87.12 95 ASN A C 1
ATOM 620 O O . ASN A 1 95 ? 8.323 8.942 6.829 1.00 87.12 95 ASN A O 1
ATOM 624 N N . GLN A 1 96 ? 9.721 7.865 5.441 1.00 89.69 96 GLN A N 1
ATOM 625 C CA . GLN A 1 96 ? 10.752 7.488 6.426 1.00 89.69 96 GLN A CA 1
ATOM 626 C C . GLN A 1 96 ? 10.245 6.558 7.545 1.00 89.69 96 GLN A C 1
ATOM 628 O O . GLN A 1 96 ? 10.952 6.316 8.524 1.00 89.69 96 GLN A O 1
ATOM 633 N N . ASP A 1 97 ? 9.035 6.016 7.406 1.00 94.50 97 ASP A N 1
ATOM 634 C CA . ASP A 1 97 ? 8.466 5.068 8.350 1.00 94.50 97 ASP A CA 1
ATOM 635 C C . ASP A 1 97 ? 8.810 3.628 7.945 1.00 94.50 97 ASP A C 1
ATOM 637 O O . ASP A 1 97 ? 8.916 3.284 6.767 1.00 94.50 97 ASP A O 1
ATOM 641 N N . THR A 1 98 ? 8.949 2.751 8.941 1.00 94.56 98 THR A N 1
ATOM 642 C CA . THR A 1 98 ? 9.207 1.325 8.716 1.00 94.56 98 THR A CA 1
ATOM 643 C C . THR A 1 98 ? 8.084 0.687 7.900 1.00 94.56 98 THR A C 1
ATOM 645 O O . THR A 1 98 ? 6.910 0.766 8.274 1.00 94.56 98 THR A O 1
ATOM 648 N N . VAL A 1 99 ? 8.453 -0.006 6.822 1.00 95.50 99 VAL A N 1
ATOM 649 C CA . VAL A 1 99 ? 7.529 -0.839 6.047 1.00 95.50 99 VAL A CA 1
ATOM 650 C C . VAL A 1 99 ? 7.190 -2.093 6.849 1.00 95.50 99 VAL A C 1
ATOM 652 O O . VAL A 1 99 ? 8.078 -2.833 7.268 1.00 95.50 99 VAL A O 1
ATOM 655 N N . LEU A 1 100 ? 5.899 -2.321 7.074 1.00 96.31 100 LEU A N 1
ATOM 656 C CA . LEU A 1 100 ? 5.390 -3.424 7.894 1.00 96.31 100 LEU A CA 1
ATOM 657 C C . LEU A 1 100 ? 4.874 -4.591 7.059 1.00 96.31 100 LEU A C 1
ATOM 659 O O . LEU A 1 100 ? 4.895 -5.727 7.521 1.00 96.31 100 LEU A O 1
ATOM 663 N N . ALA A 1 101 ? 4.413 -4.312 5.841 1.00 97.19 101 ALA A N 1
ATOM 664 C CA . ALA A 1 101 ? 3.912 -5.317 4.920 1.00 97.19 101 ALA A CA 1
ATOM 665 C C . ALA A 1 101 ? 4.192 -4.910 3.474 1.00 97.19 101 ALA A C 1
ATOM 667 O O . ALA A 1 101 ? 4.183 -3.721 3.140 1.00 97.19 101 ALA A O 1
ATOM 668 N N . LE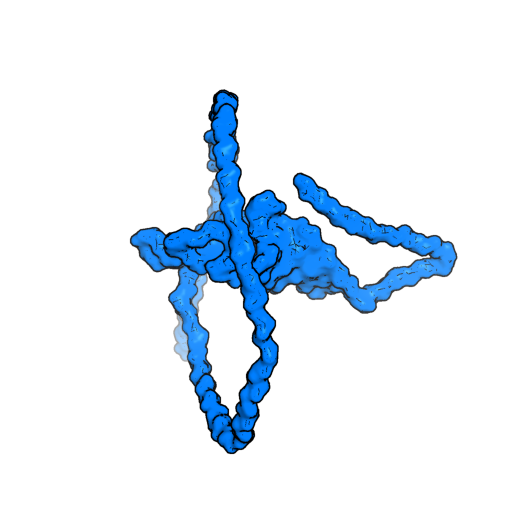U A 1 102 ? 4.411 -5.916 2.631 1.00 97.38 102 LEU A N 1
ATOM 669 C CA . LEU A 1 102 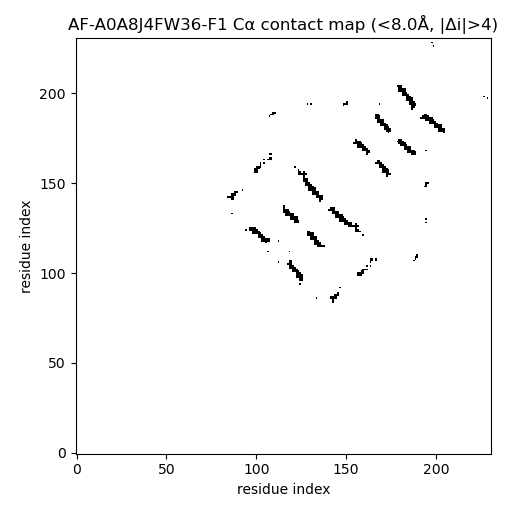? 4.623 -5.778 1.196 1.00 97.38 102 LEU A CA 1
ATOM 670 C C . LEU A 1 102 ? 3.822 -6.846 0.459 1.00 97.38 102 LEU A C 1
ATOM 672 O O . LEU A 1 102 ? 3.800 -8.001 0.878 1.00 97.38 102 LEU A O 1
ATOM 676 N N . GLN A 1 103 ? 3.213 -6.463 -0.657 1.00 97.19 103 GLN A N 1
ATOM 677 C CA . GLN A 1 103 ? 2.558 -7.373 -1.584 1.00 97.19 103 GLN A CA 1
ATOM 678 C C . GLN A 1 103 ? 2.992 -7.032 -3.006 1.00 97.19 103 GLN A C 1
ATOM 680 O O . GLN A 1 103 ? 2.680 -5.959 -3.516 1.00 97.19 103 GLN A O 1
ATOM 685 N N . TYR A 1 104 ? 3.698 -7.959 -3.649 1.00 95.56 104 TYR A N 1
ATOM 686 C CA . TYR A 1 104 ? 4.051 -7.854 -5.061 1.00 95.56 104 TYR A CA 1
ATOM 687 C C . TYR A 1 104 ? 2.979 -8.519 -5.930 1.00 95.56 104 TYR A C 1
ATOM 689 O O . TYR A 1 104 ? 2.498 -9.605 -5.603 1.00 95.56 104 TYR A O 1
ATOM 697 N N . CYS A 1 105 ? 2.611 -7.877 -7.034 1.00 95.19 105 CYS A N 1
ATOM 698 C CA . CYS A 1 105 ? 1.667 -8.387 -8.021 1.00 95.19 105 CYS A CA 1
ATOM 699 C C . CYS A 1 105 ? 2.302 -8.268 -9.410 1.00 95.19 105 CYS A C 1
ATOM 701 O O . CYS A 1 105 ? 2.585 -7.151 -9.833 1.00 95.19 105 CYS A O 1
ATOM 703 N N . PRO A 1 106 ? 2.506 -9.364 -10.160 1.00 93.75 106 PRO A N 1
ATOM 704 C CA . PRO A 1 106 ? 3.121 -9.281 -11.487 1.00 93.75 106 PRO A CA 1
ATOM 705 C C . PRO A 1 106 ? 2.257 -8.502 -12.487 1.00 93.75 106 PRO A C 1
ATOM 707 O O . PRO A 1 106 ? 2.776 -7.910 -13.426 1.00 93.75 106 PRO A O 1
ATOM 710 N N . ALA A 1 107 ? 0.942 -8.490 -12.273 1.00 93.69 107 ALA A N 1
ATOM 711 C CA . ALA A 1 107 ? -0.016 -7.694 -13.018 1.00 93.69 107 ALA A CA 1
ATOM 712 C C . ALA A 1 107 ? -1.181 -7.315 -12.097 1.00 93.69 107 ALA A C 1
ATOM 714 O O . ALA A 1 107 ? -1.532 -8.075 -11.190 1.00 93.69 107 ALA A O 1
ATOM 715 N N . LEU A 1 108 ? -1.775 -6.153 -12.351 1.00 94.25 108 LEU A N 1
ATOM 716 C CA . LEU A 1 108 ? -3.024 -5.703 -11.751 1.00 94.25 108 LEU A CA 1
ATOM 717 C C . LEU A 1 108 ? -3.959 -5.293 -12.882 1.00 94.25 108 LEU A C 1
ATOM 719 O O . LEU A 1 108 ? -3.593 -4.494 -13.744 1.00 94.25 108 LEU A O 1
ATOM 723 N N . GLU A 1 109 ? -5.149 -5.877 -12.907 1.00 92.69 109 GLU A N 1
ATOM 724 C CA . GLU A 1 109 ? -6.110 -5.609 -13.967 1.00 92.69 109 GLU A CA 1
ATOM 725 C C . GLU A 1 109 ? -6.562 -4.139 -13.946 1.00 92.69 109 GLU A C 1
ATOM 727 O O . GLU A 1 109 ? -6.867 -3.585 -12.891 1.00 92.69 109 GLU A O 1
ATOM 732 N N . GLY A 1 110 ? -6.606 -3.506 -15.120 1.00 88.69 110 GLY A N 1
ATOM 733 C CA . GLY A 1 110 ? -6.952 -2.089 -15.269 1.00 88.69 110 GLY A CA 1
ATOM 734 C C . GLY A 1 110 ? -5.766 -1.129 -15.141 1.00 88.69 110 GLY A C 1
ATOM 735 O O . GLY A 1 110 ? -5.911 0.045 -15.474 1.00 88.69 110 GLY A O 1
ATOM 736 N N . LEU A 1 111 ? -4.588 -1.610 -14.731 1.00 91.00 111 LEU A N 1
ATOM 737 C CA . LEU A 1 111 ? -3.363 -0.815 -14.721 1.00 91.00 111 LEU A CA 1
ATOM 738 C C . LEU A 1 111 ? -2.474 -1.109 -15.943 1.00 91.00 111 LEU A C 1
ATOM 740 O O . LEU A 1 111 ? -2.449 -2.242 -16.433 1.00 91.00 111 LEU A O 1
ATOM 744 N N . PRO A 1 112 ? -1.749 -0.104 -16.471 1.00 89.50 112 PRO A N 1
ATOM 745 C CA . PRO A 1 112 ? -0.929 -0.276 -17.666 1.00 89.50 112 PRO A CA 1
ATOM 746 C C . PRO A 1 112 ? 0.300 -1.153 -17.383 1.00 89.50 112 PRO A C 1
ATOM 748 O O . PRO A 1 112 ? 1.074 -0.864 -16.482 1.00 89.50 112 PRO A O 1
ATOM 751 N N . GLY A 1 113 ? 0.514 -2.201 -18.184 1.00 87.19 113 GLY A N 1
ATOM 752 C CA . GLY A 1 113 ? 1.730 -3.023 -18.163 1.00 87.19 113 GLY A CA 1
ATOM 753 C C . GLY A 1 113 ? 2.472 -2.904 -19.491 1.00 87.19 113 GLY A C 1
ATOM 754 O O . GLY A 1 113 ? 2.194 -3.664 -20.416 1.00 87.19 113 GLY A O 1
ATOM 755 N N . GLY A 1 114 ? 3.345 -1.902 -19.615 1.00 85.44 114 GLY A N 1
ATOM 756 C CA . GLY A 1 114 ? 4.126 -1.646 -20.832 1.00 85.44 114 GLY A CA 1
ATOM 757 C C . GLY A 1 114 ? 5.439 -2.432 -20.909 1.00 85.44 114 GLY A C 1
ATOM 758 O O . GLY A 1 114 ? 5.793 -3.190 -20.006 1.00 85.44 114 GLY A O 1
ATOM 759 N N . ASP A 1 115 ? 6.202 -2.213 -21.981 1.00 86.69 115 ASP A N 1
ATOM 760 C CA . ASP A 1 115 ? 7.554 -2.765 -22.105 1.00 86.69 115 ASP A CA 1
ATOM 761 C C . ASP A 1 115 ? 8.449 -2.275 -20.957 1.00 86.69 115 ASP A C 1
ATOM 763 O O . ASP A 1 115 ? 8.528 -1.082 -20.665 1.00 86.69 115 ASP A O 1
ATOM 767 N N . GLY A 1 116 ? 9.135 -3.210 -20.297 1.00 87.69 116 GLY A N 1
ATOM 768 C CA . GLY A 1 116 ? 9.950 -2.913 -19.116 1.00 87.69 116 GLY A CA 1
ATOM 769 C C . GLY A 1 116 ? 9.154 -2.785 -17.814 1.00 87.69 116 GLY A C 1
ATOM 770 O O . GLY A 1 116 ? 9.748 -2.465 -16.783 1.00 87.69 116 GLY A O 1
ATOM 771 N N . HIS A 1 117 ? 7.848 -3.062 -17.826 1.00 91.69 117 HIS A N 1
ATOM 772 C CA . HIS A 1 117 ? 7.055 -3.197 -16.611 1.00 91.69 117 HIS A CA 1
ATOM 773 C C . HIS A 1 117 ? 7.448 -4.478 -15.863 1.00 91.69 117 HIS A C 1
ATOM 775 O O . HIS A 1 117 ? 7.381 -5.588 -16.389 1.00 91.69 117 HIS A O 1
ATOM 781 N N . GLY A 1 118 ? 7.884 -4.307 -14.622 1.00 91.81 118 GLY A N 1
ATOM 782 C CA . GLY A 1 118 ? 8.304 -5.365 -13.712 1.00 91.81 118 GLY A CA 1
ATOM 783 C C . GLY A 1 118 ? 7.234 -5.742 -12.692 1.00 91.81 118 GLY A C 1
ATOM 784 O O . GLY A 1 118 ? 7.560 -6.453 -11.746 1.00 91.81 118 GLY A O 1
ATOM 785 N N . GLY A 1 119 ? 5.998 -5.260 -12.830 1.00 94.19 119 GLY A N 1
ATOM 786 C CA . GLY A 1 119 ? 4.883 -5.525 -11.922 1.00 94.19 119 GLY A CA 1
ATOM 787 C C . GLY A 1 119 ? 4.542 -4.348 -11.008 1.00 94.19 119 GLY A C 1
ATOM 788 O O . GLY A 1 119 ? 4.996 -3.219 -11.184 1.00 94.19 119 GLY A O 1
ATOM 789 N N . TRP A 1 120 ? 3.746 -4.644 -9.992 1.00 95.56 120 TRP A N 1
ATOM 790 C CA . TRP A 1 120 ? 3.245 -3.703 -9.001 1.00 95.56 120 TRP A CA 1
ATOM 791 C C . TRP A 1 120 ? 3.697 -4.125 -7.616 1.00 95.56 120 TRP A C 1
ATOM 793 O O . TRP A 1 120 ? 3.687 -5.309 -7.277 1.00 95.56 120 TRP A O 1
ATOM 803 N N . LEU A 1 121 ? 4.042 -3.155 -6.784 1.00 96.12 121 LEU A N 1
ATOM 804 C CA . LEU A 1 121 ? 4.319 -3.382 -5.376 1.00 96.12 121 LEU A CA 1
ATOM 805 C C . LEU A 1 121 ? 3.358 -2.534 -4.555 1.00 96.12 121 LEU A C 1
ATOM 807 O O . LEU A 1 121 ? 3.151 -1.361 -4.838 1.00 96.12 121 LEU A O 1
ATOM 811 N N . ILE A 1 122 ? 2.770 -3.127 -3.527 1.00 97.12 122 ILE A N 1
ATOM 812 C CA . ILE A 1 122 ? 1.942 -2.425 -2.554 1.00 97.12 122 ILE A CA 1
ATOM 813 C C . ILE A 1 122 ? 2.663 -2.511 -1.217 1.00 97.12 122 ILE A C 1
ATOM 815 O O . ILE A 1 122 ? 3.032 -3.606 -0.789 1.00 97.12 122 ILE A O 1
ATOM 819 N N . SER A 1 123 ? 2.876 -1.372 -0.562 1.00 97.38 123 SER A N 1
ATOM 820 C CA . SER A 1 123 ? 3.516 -1.310 0.752 1.00 97.38 123 SER A CA 1
ATOM 821 C C . SER A 1 123 ? 2.613 -0.676 1.799 1.00 97.38 123 SER A C 1
ATOM 823 O O . SER A 1 123 ? 1.769 0.159 1.486 1.00 97.38 123 SER A O 1
ATOM 825 N N . SER A 1 124 ? 2.806 -1.083 3.053 1.00 97.38 124 SER A N 1
ATOM 826 C CA . SER A 1 124 ? 2.174 -0.476 4.226 1.00 97.38 124 SER A CA 1
ATOM 827 C C . SER A 1 124 ? 3.234 0.085 5.170 1.00 97.38 124 SER A C 1
ATOM 829 O O . SER A 1 124 ? 4.132 -0.654 5.586 1.00 97.38 124 SER A O 1
ATOM 831 N N . SER A 1 125 ? 3.120 1.359 5.552 1.00 96.19 125 SER A N 1
ATOM 832 C CA . SER A 1 125 ? 3.960 1.998 6.577 1.00 96.19 125 SER A CA 1
ATOM 833 C C . SER A 1 125 ? 3.148 2.998 7.407 1.00 96.19 125 SER A C 1
ATOM 835 O O . SER A 1 125 ? 2.462 3.845 6.857 1.00 96.19 125 SER A O 1
ATOM 837 N N . ARG A 1 126 ? 3.180 2.884 8.746 1.00 90.75 126 ARG A N 1
ATOM 838 C CA . ARG A 1 126 ? 2.543 3.806 9.723 1.00 90.75 126 ARG A CA 1
ATOM 839 C C . ARG A 1 126 ? 1.200 4.422 9.274 1.00 90.75 126 ARG A C 1
ATOM 841 O O . ARG A 1 126 ? 1.001 5.629 9.345 1.00 90.75 126 ARG A O 1
ATOM 848 N N . ARG A 1 127 ? 0.253 3.559 8.897 1.00 95.62 127 ARG A N 1
ATOM 849 C CA . ARG A 1 127 ? -1.095 3.915 8.410 1.00 95.62 127 ARG A CA 1
ATOM 850 C C . ARG A 1 127 ? -1.172 4.499 7.000 1.00 95.62 127 ARG A C 1
ATOM 852 O O . ARG A 1 127 ? -2.201 5.045 6.635 1.00 95.62 127 ARG A O 1
ATOM 859 N N . MET A 1 128 ? -0.150 4.344 6.185 1.00 97.00 128 MET A N 1
ATOM 860 C CA . MET A 1 128 ? -0.207 4.642 4.761 1.00 97.00 128 MET A CA 1
ATOM 861 C C . MET A 1 128 ? -0.114 3.360 3.953 1.00 97.00 128 MET A C 1
ATOM 863 O O . MET A 1 128 ? 0.675 2.472 4.282 1.00 97.00 128 MET A O 1
ATOM 867 N N . LEU A 1 129 ? -0.902 3.295 2.885 1.00 97.62 129 LEU A N 1
ATOM 868 C CA . LEU A 1 129 ? -0.740 2.338 1.803 1.00 97.62 129 LEU A CA 1
ATOM 869 C C . LEU A 1 129 ? -0.154 3.067 0.600 1.00 97.62 129 LEU A C 1
ATOM 871 O O . LEU A 1 129 ? -0.671 4.106 0.198 1.00 97.62 129 LEU A O 1
ATOM 875 N N . ASN A 1 130 ? 0.906 2.514 0.023 1.00 97.25 130 ASN A N 1
ATOM 876 C CA . ASN A 1 130 ? 1.543 3.053 -1.172 1.00 97.25 130 ASN A CA 1
ATOM 877 C C . ASN A 1 130 ? 1.476 2.022 -2.297 1.00 97.25 130 ASN A C 1
ATOM 879 O O . ASN A 1 130 ? 1.751 0.842 -2.067 1.00 97.25 130 ASN A O 1
ATOM 883 N N . LEU A 1 131 ? 1.143 2.474 -3.503 1.00 96.69 131 LEU A N 1
ATOM 884 C CA . LEU A 1 131 ? 1.217 1.696 -4.733 1.00 96.69 131 LEU A CA 1
ATOM 885 C C . LEU A 1 131 ? 2.416 2.167 -5.550 1.00 96.69 131 LEU A C 1
ATOM 887 O O . LEU A 1 131 ? 2.518 3.345 -5.900 1.00 96.69 131 LEU A O 1
ATOM 891 N N . TRP A 1 132 ? 3.271 1.217 -5.897 1.00 96.12 132 TRP A N 1
ATOM 892 C CA . TRP A 1 132 ? 4.484 1.425 -6.664 1.00 96.12 132 TRP A CA 1
ATOM 893 C C . TRP A 1 132 ? 4.415 0.651 -7.976 1.00 96.12 132 TRP A C 1
ATOM 895 O O . TRP A 1 132 ? 3.999 -0.510 -7.998 1.00 96.12 132 TRP A O 1
ATOM 905 N N . GLU A 1 133 ? 4.885 1.266 -9.051 1.00 95.00 133 GLU A N 1
ATOM 906 C CA . GLU A 1 133 ? 5.221 0.560 -10.281 1.00 95.00 133 GLU A CA 1
ATOM 907 C C . GLU A 1 133 ? 6.663 0.070 -10.189 1.00 95.00 133 GLU A C 1
ATOM 909 O O . GLU A 1 133 ? 7.587 0.854 -9.964 1.00 95.00 133 GLU A O 1
ATOM 914 N N . CYS A 1 134 ? 6.857 -1.230 -10.384 1.00 94.62 134 CYS A N 1
ATOM 915 C CA . CYS A 1 134 ? 8.173 -1.814 -10.564 1.00 94.62 134 CYS A CA 1
ATOM 916 C C . CYS A 1 134 ? 8.570 -1.635 -12.030 1.00 94.62 134 CYS A C 1
ATOM 918 O O . CYS A 1 134 ? 7.922 -2.181 -12.918 1.00 94.62 134 CYS A O 1
ATOM 920 N N . SER A 1 135 ? 9.661 -0.929 -12.298 1.00 91.38 135 SER A N 1
ATOM 921 C CA . SER A 1 135 ? 10.283 -0.888 -13.617 1.00 91.38 135 SER A CA 1
ATOM 922 C C . SER A 1 135 ? 11.495 -1.810 -13.636 1.00 91.38 135 SER A C 1
ATOM 924 O O . SER A 1 135 ? 12.354 -1.742 -12.759 1.00 91.38 135 SER A O 1
ATOM 926 N N . ALA A 1 136 ? 11.605 -2.646 -14.666 1.00 82.06 136 ALA A N 1
ATOM 927 C CA . ALA A 1 136 ? 12.801 -3.442 -14.936 1.00 82.06 136 ALA A CA 1
ATOM 928 C C . ALA A 1 136 ? 13.969 -2.592 -15.489 1.00 82.06 136 ALA A C 1
ATOM 930 O O . ALA A 1 136 ? 15.075 -3.103 -15.652 1.00 82.06 136 ALA A O 1
ATOM 931 N N . GLY A 1 137 ? 13.743 -1.295 -15.743 1.00 73.50 137 GLY A N 1
ATOM 932 C CA . GLY A 1 137 ? 14.761 -0.333 -16.155 1.00 73.50 137 GLY A CA 1
ATOM 933 C C . GLY A 1 137 ? 14.734 -0.029 -17.653 1.00 73.50 137 GLY A C 1
ATOM 934 O O . GLY A 1 137 ? 15.286 -0.761 -18.472 1.00 73.50 137 GLY A O 1
ATOM 935 N N . GLY A 1 138 ? 14.170 1.123 -18.017 1.00 54.22 138 GLY A N 1
ATOM 936 C CA . GLY A 1 138 ? 14.337 1.713 -19.344 1.00 54.22 138 GLY A CA 1
ATOM 937 C C . GLY A 1 138 ? 15.685 2.435 -19.466 1.00 54.22 138 GLY A C 1
ATOM 938 O O . GLY A 1 138 ? 15.942 3.422 -18.784 1.00 54.22 138 GLY A O 1
ATOM 939 N N . GLY A 1 139 ? 16.569 1.952 -20.340 1.00 57.53 139 GLY A N 1
ATOM 940 C CA . GLY A 1 139 ? 17.735 2.692 -20.847 1.00 57.53 139 GLY A CA 1
ATOM 941 C C . GLY A 1 139 ? 19.081 2.464 -20.142 1.00 57.53 139 GLY A C 1
ATOM 942 O O . GLY A 1 139 ? 20.087 2.340 -20.836 1.00 57.53 139 GLY A O 1
ATOM 943 N N . ARG A 1 140 ? 19.142 2.388 -18.801 1.00 63.09 140 ARG A N 1
ATOM 944 C CA . ARG A 1 140 ? 20.406 2.136 -18.051 1.00 63.09 140 ARG A CA 1
ATOM 945 C C . ARG A 1 140 ? 20.409 0.898 -17.138 1.00 63.09 140 ARG A C 1
ATOM 947 O O . ARG A 1 140 ? 21.433 0.628 -16.520 1.00 63.09 140 ARG A O 1
ATOM 954 N N . GLY A 1 141 ? 19.320 0.125 -17.100 1.00 67.06 141 GLY A N 1
ATOM 955 C CA . GLY A 1 141 ? 19.319 -1.254 -16.586 1.00 67.06 141 GLY A CA 1
ATOM 956 C C . GLY A 1 141 ? 19.249 -1.452 -15.068 1.00 67.06 141 GLY A C 1
ATOM 957 O O . GLY A 1 141 ? 19.400 -2.586 -14.624 1.00 67.06 141 GLY A O 1
ATOM 958 N N . THR A 1 142 ? 19.012 -0.407 -14.266 1.00 80.19 142 THR A N 1
ATOM 959 C CA . THR A 1 142 ? 18.740 -0.593 -12.830 1.00 80.19 142 THR A CA 1
ATOM 960 C C . THR A 1 142 ? 17.234 -0.701 -12.605 1.00 80.19 142 THR A C 1
ATOM 962 O O . THR A 1 142 ? 16.518 0.229 -12.985 1.00 80.19 142 THR A O 1
ATOM 965 N N . PRO A 1 143 ? 16.741 -1.787 -11.989 1.00 86.31 143 PRO A N 1
ATOM 966 C CA . PRO A 1 143 ? 15.334 -1.903 -11.655 1.00 86.31 143 PRO A CA 1
ATOM 967 C C . PRO A 1 143 ? 14.966 -0.862 -10.585 1.00 86.31 143 PRO A C 1
ATOM 969 O O . PRO A 1 143 ? 15.683 -0.677 -9.596 1.00 86.31 143 PRO A O 1
ATOM 972 N N . SER A 1 144 ? 13.856 -0.161 -10.792 1.00 90.94 144 SER A N 1
ATOM 973 C CA . SER A 1 144 ? 13.409 0.938 -9.935 1.00 90.94 144 SER A CA 1
ATOM 974 C C . SER A 1 144 ? 11.945 0.793 -9.541 1.00 90.94 144 SER A C 1
ATOM 976 O O . SER A 1 144 ? 11.179 0.054 -10.156 1.00 90.94 144 SER A O 1
ATOM 978 N N . LEU A 1 145 ? 11.565 1.499 -8.486 1.00 93.25 145 LEU A N 1
ATOM 979 C CA . LEU A 1 145 ? 10.195 1.625 -8.013 1.00 93.25 145 LEU A CA 1
ATOM 980 C C . LEU A 1 145 ? 9.781 3.086 -8.134 1.00 93.25 145 LEU A C 1
ATOM 982 O O . LEU A 1 145 ? 10.478 3.966 -7.632 1.00 93.25 145 LEU A O 1
ATOM 986 N N . MET A 1 146 ? 8.648 3.324 -8.781 1.00 92.94 146 MET A N 1
ATOM 987 C CA . MET A 1 146 ? 8.048 4.647 -8.922 1.00 92.94 146 MET A CA 1
ATOM 988 C C . MET A 1 146 ? 6.758 4.694 -8.113 1.00 92.94 146 MET A C 1
ATOM 990 O O . MET A 1 146 ? 5.900 3.828 -8.278 1.00 92.94 146 MET A O 1
ATOM 994 N N . LEU A 1 147 ? 6.609 5.686 -7.236 1.00 94.88 147 LEU A N 1
ATOM 995 C CA . LEU A 1 147 ? 5.378 5.869 -6.472 1.00 94.88 147 LEU A CA 1
ATOM 996 C C . LEU A 1 147 ? 4.265 6.398 -7.388 1.00 94.88 147 LEU A C 1
ATOM 998 O O . LEU A 1 147 ? 4.394 7.477 -7.960 1.00 94.88 147 LEU A O 1
ATOM 1002 N N . LEU A 1 148 ? 3.157 5.662 -7.509 1.00 95.12 148 LEU A N 1
ATOM 1003 C CA . LEU A 1 148 ? 1.987 6.107 -8.280 1.00 95.12 148 LEU A CA 1
ATOM 1004 C C . LEU A 1 148 ? 0.880 6.657 -7.393 1.00 95.12 148 LEU A C 1
ATOM 1006 O O . LEU A 1 148 ? 0.191 7.605 -7.770 1.00 95.12 148 LEU A O 1
ATOM 1010 N N . HIS A 1 149 ? 0.654 6.024 -6.244 1.00 95.62 149 HIS A N 1
ATOM 1011 C CA . HIS A 1 149 ? -0.443 6.396 -5.366 1.00 95.62 149 HIS A CA 1
ATOM 1012 C C . HIS A 1 149 ? -0.088 6.180 -3.904 1.00 95.62 149 HIS A C 1
ATOM 1014 O O . HIS A 1 149 ? 0.650 5.257 -3.561 1.00 95.62 149 HIS A O 1
ATOM 1020 N N . SER A 1 150 ? -0.648 7.023 -3.044 1.00 96.62 150 SER A N 1
ATOM 1021 C CA . SER A 1 150 ? -0.473 6.952 -1.603 1.00 96.62 150 SER A CA 1
ATOM 1022 C C . SER A 1 150 ? -1.783 7.327 -0.920 1.00 96.62 150 SER A C 1
ATOM 1024 O O . SER A 1 150 ? -2.430 8.305 -1.300 1.00 96.62 150 SER A O 1
ATOM 1026 N N . THR A 1 151 ? -2.197 6.531 0.061 1.00 96.69 151 THR A N 1
ATOM 1027 C CA . THR A 1 151 ? -3.472 6.696 0.764 1.00 96.69 151 THR A CA 1
ATOM 1028 C C . THR A 1 151 ? -3.274 6.500 2.256 1.00 96.69 151 THR A C 1
ATOM 1030 O O . THR A 1 151 ? -2.760 5.469 2.697 1.00 96.69 151 THR A O 1
ATOM 1033 N N . GLU A 1 152 ? -3.727 7.469 3.046 1.00 96.75 152 GLU A N 1
ATOM 1034 C CA . GLU A 1 152 ? -3.779 7.340 4.499 1.00 96.75 152 GLU A CA 1
ATOM 1035 C C . GLU A 1 152 ? -4.953 6.444 4.924 1.00 96.75 152 GLU A C 1
ATOM 1037 O O . GLU A 1 152 ? -6.030 6.433 4.328 1.00 96.75 152 GLU A O 1
ATOM 1042 N N . THR A 1 153 ? -4.740 5.680 5.984 1.00 95.94 153 THR A N 1
ATOM 1043 C CA . THR A 1 153 ? -5.692 4.746 6.577 1.00 95.94 153 THR A CA 1
ATOM 1044 C C . THR A 1 153 ? -5.841 5.051 8.065 1.00 95.94 153 THR A C 1
ATOM 1046 O O . THR A 1 153 ? -4.996 5.681 8.695 1.00 95.94 153 THR A O 1
ATOM 1049 N N . ASP A 1 154 ? -6.927 4.596 8.678 1.00 94.62 154 ASP A N 1
ATOM 1050 C CA . ASP A 1 154 ? -7.163 4.762 10.115 1.00 94.62 154 ASP A CA 1
ATOM 1051 C C . ASP A 1 154 ? -6.632 3.571 10.945 1.00 94.62 154 ASP A C 1
ATOM 1053 O O . ASP A 1 154 ? -6.870 3.486 12.151 1.00 94.62 154 ASP A O 1
ATOM 1057 N N . PHE A 1 155 ? -5.904 2.638 10.320 1.00 93.94 155 PHE A N 1
ATOM 1058 C CA . PHE A 1 155 ? -5.323 1.445 10.944 1.00 93.94 155 PHE A CA 1
ATOM 1059 C C . PHE A 1 155 ? -3.906 1.176 10.418 1.00 93.94 155 PHE A C 1
ATOM 1061 O O . PHE A 1 155 ? -3.445 1.813 9.483 1.00 93.94 155 PHE A O 1
ATOM 1068 N N . VAL A 1 156 ? -3.174 0.247 11.034 1.00 95.25 156 VAL A N 1
ATOM 1069 C CA . VAL A 1 156 ? -1.822 -0.129 10.588 1.00 95.25 156 VAL A CA 1
ATOM 1070 C C . VAL A 1 156 ? -1.876 -1.517 9.963 1.00 95.25 156 VAL A C 1
ATOM 1072 O O . VAL A 1 156 ? -2.066 -2.496 10.685 1.00 95.25 156 VAL A O 1
ATOM 1075 N N . ALA A 1 157 ? -1.724 -1.629 8.643 1.00 97.00 157 ALA A N 1
ATOM 1076 C CA . ALA A 1 157 ? -1.734 -2.934 7.987 1.00 97.00 157 ALA A CA 1
ATOM 1077 C C . ALA A 1 157 ? -0.408 -3.670 8.232 1.00 97.00 157 ALA A C 1
ATOM 1079 O O . ALA A 1 157 ? 0.661 -3.164 7.882 1.00 97.00 157 ALA A O 1
ATOM 1080 N N . THR A 1 158 ? -0.488 -4.857 8.830 1.00 96.75 158 THR A N 1
ATOM 1081 C CA . THR A 1 158 ? 0.652 -5.754 9.083 1.00 96.75 158 THR A CA 1
ATOM 1082 C C . THR A 1 158 ? 0.709 -6.911 8.093 1.00 96.75 158 THR A C 1
ATOM 1084 O O . THR A 1 158 ? 1.752 -7.537 7.953 1.00 96.75 158 THR A O 1
ATOM 1087 N N . HIS A 1 159 ? -0.391 -7.179 7.386 1.00 97.75 159 HIS A N 1
ATOM 1088 C CA . HIS A 1 159 ? -0.448 -8.169 6.317 1.00 97.75 159 HIS A CA 1
ATOM 1089 C C . HIS A 1 159 ? -1.219 -7.589 5.138 1.00 97.75 159 HIS A C 1
ATOM 1091 O O . HIS A 1 159 ? -2.237 -6.917 5.320 1.00 97.75 159 HIS A O 1
ATOM 1097 N N . LEU A 1 160 ? -0.731 -7.870 3.936 1.00 98.12 160 LEU A N 1
ATOM 1098 C CA . LEU A 1 160 ? -1.359 -7.490 2.681 1.00 98.12 160 LEU A CA 1
ATOM 1099 C C . LEU A 1 160 ? -1.547 -8.752 1.843 1.00 98.12 160 LEU A C 1
ATOM 1101 O O . LEU A 1 160 ? -0.685 -9.627 1.847 1.00 98.12 160 LEU A O 1
ATOM 1105 N N . ALA A 1 161 ? -2.669 -8.837 1.143 1.00 97.81 161 ALA A N 1
ATOM 1106 C CA . ALA A 1 161 ? -2.922 -9.860 0.143 1.00 97.81 161 ALA A CA 1
ATOM 1107 C C . ALA A 1 161 ? -3.726 -9.232 -0.990 1.00 97.81 161 ALA A C 1
ATOM 1109 O O . ALA A 1 161 ? -4.823 -8.725 -0.769 1.00 97.81 161 ALA A O 1
ATOM 1110 N N . ALA A 1 162 ? -3.177 -9.243 -2.196 1.00 96.12 162 ALA A N 1
ATOM 1111 C CA . ALA A 1 162 ? -3.885 -8.790 -3.383 1.00 96.12 162 ALA A CA 1
ATOM 1112 C C . ALA A 1 162 ? -4.410 -10.007 -4.135 1.00 96.12 162 ALA A C 1
ATOM 1114 O O . ALA A 1 162 ? -3.715 -11.017 -4.253 1.00 96.12 162 ALA A O 1
ATOM 1115 N N . GLU A 1 163 ? -5.628 -9.903 -4.645 1.00 92.12 163 GLU A N 1
ATOM 1116 C CA . GLU A 1 163 ? -6.206 -10.923 -5.507 1.00 92.12 163 GLU A CA 1
ATOM 1117 C C . GLU A 1 163 ? -6.192 -10.366 -6.947 1.00 92.12 163 GLU A C 1
ATOM 1119 O O . GLU A 1 163 ? -6.883 -9.381 -7.228 1.00 92.12 163 GLU A O 1
ATOM 1124 N N . PRO A 1 164 ? -5.346 -10.912 -7.849 1.00 77.69 164 PRO A N 1
ATOM 1125 C CA . PRO A 1 164 ? -5.098 -10.303 -9.158 1.00 77.69 164 PRO A CA 1
ATOM 1126 C C . PRO A 1 164 ? -6.323 -10.206 -10.078 1.00 77.69 164 PRO A C 1
ATOM 1128 O O . PRO A 1 164 ? -6.315 -9.367 -10.975 1.00 77.69 164 PRO A O 1
ATOM 1131 N N . GLY A 1 165 ? -7.348 -11.047 -9.886 1.00 87.06 165 GLY A N 1
ATOM 1132 C CA . GLY A 1 165 ? -8.528 -11.115 -10.756 1.00 87.06 165 GLY A CA 1
ATOM 1133 C C . GLY A 1 165 ? -9.725 -10.264 -10.316 1.00 87.06 165 GLY A C 1
ATOM 1134 O O . GLY A 1 165 ? -10.665 -10.096 -11.082 1.00 87.06 165 GLY A O 1
ATOM 1135 N N . SER A 1 166 ? -9.731 -9.740 -9.093 1.00 88.81 166 SER A N 1
ATOM 1136 C CA . SER A 1 166 ? -10.864 -9.014 -8.502 1.00 88.81 166 SER A CA 1
ATOM 1137 C C . SER A 1 166 ? -10.585 -7.534 -8.314 1.00 88.81 166 SER A C 1
ATOM 1139 O O . SER A 1 166 ? -11.494 -6.798 -7.937 1.00 88.81 166 SER A O 1
ATOM 1141 N N . ARG A 1 167 ? -9.353 -7.079 -8.582 1.00 94.25 167 ARG A N 1
ATOM 1142 C CA . ARG A 1 167 ? -8.913 -5.695 -8.335 1.00 94.25 167 ARG A CA 1
ATOM 1143 C C . ARG A 1 167 ? -9.135 -5.287 -6.876 1.00 94.25 167 ARG A C 1
ATOM 1145 O O . ARG A 1 167 ? -9.522 -4.157 -6.583 1.00 94.25 167 ARG A O 1
ATOM 1152 N N . VAL A 1 168 ? -8.898 -6.216 -5.954 1.00 96.31 168 VAL A N 1
ATOM 1153 C CA . VAL A 1 168 ? -9.064 -5.996 -4.518 1.00 96.31 168 VAL A CA 1
ATOM 1154 C C . VAL A 1 168 ? -7.759 -6.263 -3.780 1.00 96.31 168 VAL A C 1
ATOM 1156 O O . VAL A 1 168 ? -7.055 -7.244 -4.030 1.00 96.31 168 VAL A O 1
ATOM 1159 N N . LEU A 1 169 ? -7.476 -5.394 -2.815 1.00 97.69 169 LEU A N 1
ATOM 1160 C CA . LEU A 1 169 ? -6.438 -5.571 -1.813 1.00 97.69 169 LEU A CA 1
ATOM 1161 C C . LEU A 1 169 ? -7.079 -5.817 -0.446 1.00 97.69 169 LEU A C 1
ATOM 1163 O O . LEU A 1 169 ? -7.849 -4.999 0.054 1.00 97.69 169 LEU A O 1
ATOM 1167 N N . PHE A 1 170 ? -6.699 -6.913 0.194 1.00 98.06 170 PHE A N 1
ATOM 1168 C CA . PHE A 1 170 ? -6.989 -7.179 1.593 1.00 98.06 170 PHE A CA 1
ATOM 1169 C C . PHE A 1 170 ? -5.830 -6.683 2.453 1.00 98.06 170 PHE A C 1
ATOM 1171 O O . PHE A 1 170 ? -4.677 -7.056 2.238 1.00 98.06 170 PHE A O 1
ATOM 1178 N N . ALA A 1 171 ? -6.147 -5.864 3.449 1.00 97.94 171 ALA A N 1
ATOM 1179 C CA . ALA A 1 171 ? -5.200 -5.352 4.423 1.00 97.94 171 ALA A CA 1
ATOM 1180 C C . ALA A 1 171 ? -5.647 -5.778 5.821 1.00 97.94 171 ALA A C 1
ATOM 1182 O O . ALA A 1 171 ? -6.687 -5.339 6.309 1.00 97.94 171 ALA A O 1
ATOM 1183 N N . ALA A 1 172 ? -4.874 -6.646 6.469 1.00 97.50 172 ALA A N 1
ATOM 1184 C CA . ALA A 1 172 ? -5.147 -7.057 7.837 1.00 97.50 172 ALA A CA 1
ATOM 1185 C C . ALA A 1 172 ? -4.260 -6.284 8.814 1.00 97.50 172 ALA A C 1
ATOM 1187 O O . ALA A 1 172 ? -3.065 -6.074 8.589 1.00 97.50 172 ALA A O 1
ATOM 1188 N N . SER A 1 173 ? -4.867 -5.872 9.918 1.00 96.25 173 SER A N 1
ATOM 1189 C CA . SER A 1 173 ? -4.220 -5.226 11.046 1.00 96.25 173 SER A CA 1
ATOM 1190 C C . SER A 1 173 ? -4.384 -6.104 12.271 1.00 96.25 173 SER A C 1
ATOM 1192 O O . SER A 1 173 ? -5.502 -6.501 12.598 1.00 96.25 173 SER A O 1
ATOM 1194 N N . ALA A 1 174 ? -3.273 -6.366 12.948 1.00 92.06 174 ALA A N 1
ATOM 1195 C CA . ALA A 1 174 ? -3.253 -6.985 14.262 1.00 92.06 174 ALA A CA 1
ATOM 1196 C C . ALA A 1 174 ? -2.419 -6.091 15.180 1.00 92.06 174 ALA A C 1
ATOM 1198 O O . ALA A 1 174 ? -1.187 -6.146 15.165 1.00 92.06 174 ALA A O 1
ATOM 1199 N N . ASP A 1 175 ? -3.081 -5.213 15.933 1.00 86.06 175 ASP A N 1
ATOM 1200 C CA . ASP A 1 175 ? -2.397 -4.361 16.899 1.00 86.06 175 ASP A CA 1
ATOM 1201 C C . ASP A 1 175 ? -2.337 -5.061 18.258 1.00 86.06 175 ASP A C 1
ATOM 1203 O O . ASP A 1 175 ? -3.299 -5.076 19.026 1.00 86.06 175 ASP A O 1
ATOM 1207 N N . HIS A 1 176 ? -1.168 -5.610 18.584 1.00 82.81 176 HIS A N 1
ATOM 1208 C CA . HIS A 1 176 ? -0.929 -6.282 19.860 1.00 82.81 176 HIS A CA 1
ATOM 1209 C C . HIS A 1 176 ? -1.084 -5.366 21.082 1.00 82.81 176 HIS A C 1
ATOM 1211 O O . HIS A 1 176 ? -1.301 -5.868 22.183 1.00 82.81 176 HIS A O 1
ATOM 1217 N N . ARG A 1 177 ? -0.960 -4.039 20.926 1.00 83.94 177 ARG A N 1
ATOM 1218 C CA . ARG A 1 177 ? -1.079 -3.099 22.052 1.00 83.94 177 ARG A CA 1
ATOM 1219 C C . ARG A 1 177 ? -2.529 -2.858 22.435 1.00 83.94 177 ARG A C 1
ATOM 1221 O O . ARG A 1 177 ? -2.834 -2.766 23.619 1.00 83.94 177 ARG A O 1
ATOM 1228 N N . THR A 1 178 ? -3.405 -2.731 21.443 1.00 82.69 178 THR A N 1
ATOM 1229 C CA . THR A 1 178 ? -4.836 -2.478 21.659 1.00 82.69 178 THR A CA 1
ATOM 1230 C C . THR A 1 178 ? -5.665 -3.760 21.661 1.00 82.69 178 THR A C 1
ATOM 1232 O O . THR A 1 178 ? -6.791 -3.756 22.152 1.00 82.69 178 THR A O 1
ATOM 1235 N N . GLY A 1 179 ? -5.121 -4.862 21.134 1.00 84.12 179 GLY A N 1
ATOM 1236 C CA . GLY A 1 179 ? -5.847 -6.114 20.926 1.00 84.12 179 GLY A CA 1
ATOM 1237 C C . GLY A 1 179 ? -6.947 -5.996 19.870 1.00 84.12 179 GLY A C 1
ATOM 1238 O O . GLY A 1 179 ? -7.835 -6.848 19.833 1.00 84.12 179 GLY A O 1
ATOM 1239 N N . VAL A 1 180 ? -6.923 -4.927 19.066 1.00 85.75 180 VAL A N 1
ATOM 1240 C CA . VAL A 1 180 ? -7.871 -4.693 17.980 1.00 85.75 180 VAL A CA 1
ATOM 1241 C C . VAL A 1 180 ? -7.323 -5.334 16.718 1.00 85.75 180 VAL A C 1
ATOM 1243 O O . VAL A 1 180 ? -6.222 -5.021 16.259 1.00 85.75 180 VAL A O 1
ATOM 1246 N N . GLU A 1 181 ? -8.132 -6.210 16.143 1.00 93.25 181 GLU A N 1
ATOM 1247 C CA . GLU A 1 181 ? -7.874 -6.820 14.852 1.00 93.25 181 GLU A CA 1
ATOM 1248 C C . GLU A 1 181 ? -8.884 -6.273 13.846 1.00 93.25 181 GLU A C 1
ATOM 1250 O O . GLU A 1 181 ? -10.067 -6.093 14.152 1.00 93.25 181 GLU A O 1
ATOM 1255 N N . CYS A 1 182 ? -8.434 -5.969 12.634 1.00 94.75 182 CYS A N 1
ATOM 1256 C CA . CYS A 1 182 ? -9.355 -5.639 11.557 1.00 94.75 182 CYS A CA 1
ATOM 1257 C C . CYS A 1 182 ? -8.857 -6.132 10.208 1.00 94.75 182 CYS A C 1
ATOM 1259 O O . CYS A 1 182 ? -7.657 -6.267 9.979 1.00 94.75 182 CYS A O 1
ATOM 1261 N N . VAL A 1 183 ? -9.808 -6.388 9.317 1.00 97.00 183 VAL A N 1
ATOM 1262 C CA . VAL A 1 183 ? -9.557 -6.670 7.907 1.00 97.00 183 VAL A CA 1
ATOM 1263 C C . VAL A 1 183 ? -10.231 -5.576 7.103 1.00 97.00 183 VAL A C 1
ATOM 1265 O O . VAL A 1 183 ? -11.438 -5.359 7.218 1.00 97.00 183 VAL A O 1
ATOM 1268 N N . ALA A 1 184 ? -9.445 -4.879 6.303 1.00 97.38 184 ALA A N 1
ATOM 1269 C CA . ALA A 1 184 ? -9.903 -3.871 5.375 1.00 97.38 184 ALA A CA 1
ATOM 1270 C C . ALA A 1 184 ? -9.789 -4.379 3.940 1.00 97.38 184 ALA A C 1
ATOM 1272 O O . ALA A 1 184 ? -8.893 -5.151 3.599 1.00 97.38 184 ALA A O 1
ATOM 1273 N N . VAL A 1 185 ? -10.716 -3.929 3.108 1.00 97.50 185 VAL A N 1
ATOM 1274 C CA . VAL A 1 185 ? -10.806 -4.242 1.689 1.00 97.50 185 VAL A CA 1
ATOM 1275 C C . VAL A 1 185 ? -10.651 -2.931 0.939 1.00 97.50 185 VAL A C 1
ATOM 1277 O O . VAL A 1 185 ? -11.455 -2.016 1.129 1.00 97.50 185 VAL A O 1
ATOM 1280 N N . HIS A 1 186 ? -9.619 -2.842 0.111 1.00 97.62 186 HIS A N 1
ATOM 1281 C CA . HIS A 1 186 ? -9.303 -1.678 -0.702 1.00 97.62 186 HIS A CA 1
ATOM 1282 C C . HIS A 1 186 ? -9.504 -1.988 -2.185 1.00 97.62 186 HIS A C 1
ATOM 1284 O O . HIS A 1 186 ? -9.218 -3.094 -2.645 1.00 97.62 186 HIS A O 1
ATOM 1290 N N . SER A 1 187 ? -9.991 -0.999 -2.927 1.00 96.25 187 SER A N 1
ATOM 1291 C CA . SER A 1 187 ? -10.097 -1.048 -4.384 1.00 96.25 187 SER A CA 1
ATOM 1292 C C . SER A 1 187 ? -8.718 -0.878 -5.017 1.00 96.25 187 SER A C 1
ATOM 1294 O O . SER A 1 187 ? -7.979 0.021 -4.634 1.00 96.25 187 SER A O 1
ATOM 1296 N N . LEU A 1 188 ? -8.382 -1.693 -6.012 1.00 95.38 188 LEU A N 1
ATOM 1297 C CA . LEU A 1 188 ? -7.249 -1.473 -6.922 1.00 95.38 188 LEU A CA 1
ATOM 1298 C C . LEU A 1 188 ? -7.712 -0.949 -8.288 1.00 95.38 188 LEU A C 1
ATOM 1300 O O . LEU A 1 188 ? -6.919 -0.833 -9.214 1.00 95.38 188 LEU A O 1
ATOM 1304 N N . ASP A 1 189 ? -9.002 -0.639 -8.418 1.00 94.31 189 ASP A N 1
ATOM 1305 C CA . ASP A 1 189 ? -9.564 -0.056 -9.629 1.00 94.31 189 ASP A CA 1
ATOM 1306 C C . ASP A 1 189 ? -9.239 1.451 -9.716 1.00 94.31 189 ASP A C 1
ATOM 1308 O O . ASP A 1 189 ? -9.623 2.198 -8.804 1.00 94.31 189 ASP A O 1
ATOM 1312 N N . PRO A 1 190 ? -8.552 1.922 -10.777 1.00 91.69 190 PRO A N 1
ATOM 1313 C CA . PRO A 1 190 ? -8.254 3.340 -10.963 1.00 91.69 190 PRO A CA 1
ATOM 13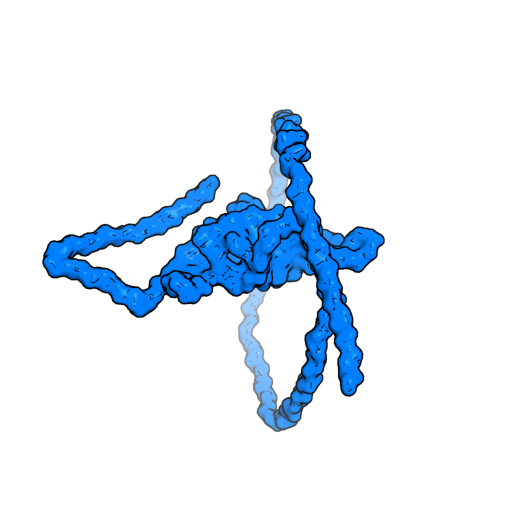14 C C . PRO A 1 190 ? -9.504 4.197 -11.180 1.00 91.69 190 PRO A C 1
ATOM 1316 O O . PRO A 1 190 ? -9.517 5.346 -10.743 1.00 91.69 190 PRO A O 1
ATOM 1319 N N . GLU A 1 191 ? -10.559 3.659 -11.799 1.00 92.25 191 GLU A N 1
ATOM 1320 C CA . GLU A 1 191 ? -11.803 4.400 -12.052 1.00 92.25 191 GLU A CA 1
ATOM 1321 C C . GLU A 1 191 ? -12.582 4.627 -10.759 1.00 92.25 191 GLU A C 1
ATOM 1323 O O . GLU A 1 191 ? -13.212 5.663 -10.560 1.00 92.25 191 GLU A O 1
ATOM 1328 N N . ALA A 1 192 ? -12.501 3.660 -9.850 1.00 90.62 192 ALA A N 1
ATOM 1329 C CA . ALA A 1 192 ? -13.250 3.659 -8.607 1.00 90.62 192 ALA A CA 1
ATOM 1330 C C . ALA A 1 192 ? -12.465 4.289 -7.432 1.00 90.62 192 ALA A C 1
ATOM 1332 O O . ALA A 1 192 ? -12.969 4.335 -6.308 1.00 90.62 192 ALA A O 1
ATOM 1333 N N . GLY A 1 193 ? -11.237 4.752 -7.681 1.00 92.31 193 GLY A N 1
ATOM 1334 C CA . GLY A 1 193 ? -10.309 5.293 -6.691 1.00 92.31 193 GLY A CA 1
ATOM 1335 C C . GLY A 1 193 ? -9.295 4.247 -6.234 1.00 92.31 193 GLY A C 1
ATOM 1336 O O . GLY A 1 193 ? -9.629 3.322 -5.484 1.00 92.31 193 GLY A O 1
ATOM 1337 N N . MET A 1 194 ? -8.045 4.426 -6.662 1.00 94.19 194 MET A N 1
ATOM 1338 C CA . MET A 1 194 ? -6.925 3.556 -6.311 1.00 94.19 194 MET A CA 1
ATOM 1339 C C . MET A 1 194 ? -6.708 3.522 -4.794 1.00 94.19 194 MET A C 1
ATOM 1341 O O . MET A 1 194 ? -6.720 4.559 -4.145 1.00 94.19 194 MET A O 1
ATOM 1345 N N . LEU A 1 195 ? -6.537 2.327 -4.226 1.00 95.88 195 LEU A N 1
ATOM 1346 C CA . LEU A 1 195 ? -6.401 2.076 -2.785 1.00 95.88 195 LEU A CA 1
ATOM 1347 C C . LEU A 1 195 ? -7.548 2.630 -1.911 1.00 95.88 195 LEU A C 1
ATOM 1349 O O . LEU A 1 195 ? -7.418 2.687 -0.685 1.00 95.88 195 LEU A O 1
ATOM 1353 N N . SER A 1 196 ? -8.704 2.971 -2.489 1.00 96.06 196 SER A N 1
ATOM 1354 C CA . SER A 1 196 ? -9.854 3.456 -1.718 1.00 96.06 196 SER A CA 1
ATOM 1355 C C . SER A 1 196 ? -10.409 2.370 -0.793 1.00 96.06 196 SER A C 1
ATOM 1357 O O . SER A 1 196 ? -10.606 1.221 -1.198 1.00 96.06 196 SER A O 1
ATOM 1359 N N . LEU A 1 197 ? -10.671 2.722 0.469 1.00 96.19 197 LEU A N 1
ATOM 1360 C CA . LEU A 1 197 ? -11.261 1.809 1.447 1.00 96.19 197 LEU A CA 1
ATOM 1361 C C . LEU A 1 197 ? -12.728 1.529 1.087 1.00 96.19 197 LEU A C 1
ATOM 1363 O O . LEU A 1 197 ? -13.565 2.427 1.114 1.00 96.19 197 LEU A O 1
ATOM 1367 N N . ARG A 1 198 ? -13.053 0.267 0.799 1.00 95.00 198 ARG A N 1
ATOM 1368 C CA . ARG A 1 198 ? -14.422 -0.187 0.502 1.00 95.00 198 ARG A CA 1
ATOM 1369 C C . ARG A 1 198 ? -15.134 -0.718 1.724 1.00 95.00 198 ARG A C 1
ATOM 1371 O O . ARG A 1 198 ? -16.316 -0.459 1.934 1.00 95.00 198 ARG A O 1
ATOM 1378 N N . TYR A 1 199 ? -14.419 -1.506 2.510 1.00 95.25 199 TYR A N 1
ATOM 1379 C CA . TYR A 1 199 ? -14.999 -2.215 3.633 1.00 95.25 199 TYR A CA 1
ATOM 1380 C C . TYR A 1 199 ? -13.963 -2.409 4.728 1.00 95.25 199 TYR A C 1
ATOM 1382 O O . TYR A 1 199 ? -12.789 -2.623 4.445 1.00 95.25 199 TYR A O 1
ATOM 1390 N N . LYS A 1 200 ? -14.408 -2.353 5.982 1.00 94.94 200 LYS A N 1
ATOM 1391 C CA . LYS A 1 200 ? -13.579 -2.611 7.156 1.00 94.94 200 LYS A CA 1
ATOM 1392 C C . LYS A 1 200 ? -14.371 -3.453 8.145 1.00 94.94 200 LYS A C 1
ATOM 1394 O O . LYS A 1 200 ? -15.393 -3.012 8.667 1.00 94.94 200 LYS A O 1
ATOM 1399 N N . LEU A 1 201 ? -13.881 -4.657 8.411 1.00 94.44 201 LEU A N 1
ATOM 1400 C CA . LEU A 1 201 ? -14.401 -5.554 9.431 1.00 94.44 201 LEU A CA 1
ATOM 1401 C C . LEU A 1 201 ? -13.502 -5.477 10.659 1.00 94.44 201 LEU A C 1
ATOM 1403 O O . LEU A 1 201 ? -12.359 -5.926 10.619 1.00 94.44 201 LEU A O 1
ATOM 1407 N N . ALA A 1 202 ? -14.020 -4.924 11.751 1.00 90.12 202 ALA A N 1
ATOM 1408 C CA . ALA A 1 202 ? -13.371 -5.026 13.050 1.00 90.12 202 ALA A CA 1
ATOM 1409 C C . ALA A 1 202 ? -13.697 -6.390 13.672 1.00 90.12 202 ALA A C 1
ATOM 1411 O O . ALA A 1 202 ? -14.868 -6.742 13.836 1.00 90.12 202 ALA A O 1
ATOM 1412 N N . VAL A 1 203 ? -12.666 -7.148 14.027 1.00 84.88 203 VAL A N 1
ATOM 1413 C CA . VAL A 1 203 ? -12.795 -8.396 14.774 1.00 84.88 203 VAL A CA 1
ATOM 1414 C C . VAL A 1 203 ? -12.752 -8.028 16.252 1.00 84.88 203 VAL A C 1
ATOM 1416 O O . VAL A 1 203 ? -11.732 -7.592 16.784 1.00 84.88 203 VAL A O 1
ATOM 1419 N N . ALA A 1 204 ? -13.902 -8.131 16.917 1.00 76.44 204 ALA A N 1
ATOM 1420 C CA . ALA A 1 204 ? -13.972 -7.906 18.352 1.00 76.44 204 ALA A CA 1
ATOM 1421 C C . ALA A 1 204 ? -13.204 -9.017 19.073 1.00 76.44 204 ALA A C 1
ATOM 1423 O O . ALA A 1 204 ? -13.442 -10.200 18.825 1.00 76.44 204 ALA A O 1
ATOM 1424 N N . ASN A 1 205 ? -12.314 -8.635 19.990 1.00 73.44 205 ASN A N 1
ATOM 1425 C CA . ASN A 1 205 ? -11.609 -9.602 20.814 1.00 73.44 205 ASN A CA 1
ATOM 1426 C C . ASN A 1 205 ? -12.642 -10.404 21.635 1.00 73.44 205 ASN A C 1
ATOM 1428 O O . ASN A 1 205 ? -13.410 -9.792 22.385 1.00 73.44 205 ASN A O 1
ATOM 1432 N N . PRO A 1 206 ? -12.679 -11.746 21.534 1.00 69.50 206 PRO A N 1
ATOM 1433 C CA . PRO A 1 206 ? -13.650 -12.564 22.262 1.00 69.50 206 PRO A CA 1
ATOM 1434 C C . PRO A 1 206 ? -13.528 -12.412 23.785 1.00 69.50 206 PRO A C 1
ATOM 1436 O O . PRO A 1 206 ? -14.498 -12.641 24.504 1.00 69.50 206 PRO A O 1
ATOM 1439 N N . ASN A 1 207 ? -12.360 -11.979 24.275 1.00 71.38 207 ASN A N 1
ATOM 1440 C CA . ASN A 1 207 ? -12.100 -11.732 25.691 1.00 71.38 207 ASN A CA 1
ATOM 1441 C C . ASN A 1 207 ? -12.451 -10.315 26.150 1.00 71.38 207 ASN A C 1
ATOM 1443 O O . ASN A 1 207 ? -12.367 -10.038 27.348 1.00 71.38 207 ASN A O 1
ATOM 1447 N N . MET A 1 208 ? -12.866 -9.414 25.253 1.00 69.06 208 MET A N 1
ATOM 1448 C CA . MET A 1 208 ? -13.519 -8.189 25.698 1.00 69.06 208 MET A CA 1
ATOM 1449 C C . MET A 1 208 ? -14.890 -8.567 26.239 1.00 69.06 208 MET A C 1
ATOM 1451 O O . MET A 1 208 ? -15.877 -8.639 25.506 1.00 69.06 208 MET A O 1
ATOM 1455 N N . GLN A 1 209 ? -14.928 -8.837 27.547 1.00 62.75 209 GLN A N 1
ATOM 1456 C CA . GLN A 1 209 ? -16.162 -8.938 28.304 1.00 62.75 209 GLN A CA 1
ATOM 1457 C C . GLN A 1 209 ? -17.016 -7.741 27.915 1.00 62.75 209 GLN A C 1
ATOM 1459 O O . GLN A 1 209 ? -16.651 -6.589 28.164 1.00 62.75 209 GLN A O 1
ATOM 1464 N N . ARG A 1 210 ? -18.137 -8.025 27.244 1.00 67.88 210 ARG A N 1
ATOM 1465 C CA . ARG A 1 210 ? -19.149 -7.014 26.974 1.00 67.88 210 ARG A CA 1
ATOM 1466 C C . ARG A 1 210 ? -19.416 -6.334 28.316 1.00 67.88 210 ARG A C 1
ATOM 1468 O O . ARG A 1 210 ? -19.723 -7.068 29.258 1.00 67.88 210 ARG A O 1
ATOM 1475 N N . PRO A 1 211 ? -19.285 -4.998 28.423 1.00 69.00 211 PRO A N 1
ATOM 1476 C CA . PRO A 1 211 ? -19.573 -4.299 29.662 1.00 69.00 211 PRO A CA 1
ATOM 1477 C C . PRO A 1 211 ? -20.919 -4.797 30.176 1.00 69.00 211 PRO A C 1
ATOM 1479 O O . PRO A 1 211 ? -21.926 -4.687 29.470 1.00 69.00 211 PRO A O 1
ATOM 1482 N N . THR A 1 212 ? -20.918 -5.455 31.335 1.00 76.94 212 THR A N 1
ATOM 1483 C CA . THR A 1 212 ? -22.150 -5.918 31.964 1.00 76.94 212 THR A CA 1
ATOM 1484 C C . THR A 1 212 ? -22.975 -4.677 32.229 1.00 76.94 212 THR A C 1
ATOM 1486 O O . THR A 1 212 ? -22.618 -3.859 33.077 1.00 76.94 212 THR A O 1
ATOM 1489 N N . LEU A 1 213 ? -24.032 -4.501 31.435 1.00 79.12 213 LEU A N 1
ATOM 1490 C CA . LEU A 1 213 ? -24.982 -3.421 31.634 1.00 79.12 213 LEU A CA 1
ATOM 1491 C C . LEU A 1 213 ? -25.502 -3.530 33.071 1.00 79.12 213 LEU A C 1
ATOM 1493 O O . LEU A 1 213 ? -25.832 -4.640 33.506 1.00 79.12 213 LEU A O 1
ATOM 1497 N N . PRO A 1 214 ? -25.558 -2.416 33.818 1.00 82.00 214 PRO A N 1
ATOM 1498 C CA . PRO A 1 214 ? -26.131 -2.447 35.147 1.00 82.00 214 PRO A CA 1
ATOM 1499 C C . PRO A 1 214 ? -27.575 -2.968 35.060 1.00 82.00 214 PRO A C 1
ATOM 1501 O O . PRO A 1 214 ? -28.283 -2.663 34.090 1.00 82.00 214 PRO A O 1
ATOM 1504 N N . PRO A 1 215 ? -28.018 -3.780 36.033 1.00 85.44 215 PRO A N 1
ATOM 1505 C CA . PRO A 1 215 ? -29.366 -4.330 36.033 1.00 85.44 215 PRO A CA 1
ATOM 1506 C C . PRO A 1 215 ? -30.397 -3.194 35.949 1.00 85.44 215 PRO A C 1
ATOM 1508 O O . PRO A 1 215 ? -30.393 -2.284 36.773 1.00 85.44 215 PRO A O 1
ATOM 1511 N N . GLY A 1 216 ? -31.249 -3.234 34.920 1.00 88.25 216 GLY A N 1
ATOM 1512 C CA . GLY A 1 216 ? -32.265 -2.211 34.635 1.00 88.25 216 GLY A CA 1
ATOM 1513 C C . GLY A 1 216 ? -31.905 -1.207 33.533 1.00 88.25 216 GLY A C 1
ATOM 1514 O O . GLY A 1 216 ? -32.767 -0.423 33.141 1.00 88.25 216 GLY A O 1
ATOM 1515 N N . ALA A 1 217 ? -30.683 -1.229 32.990 1.00 81.81 217 ALA A N 1
ATOM 1516 C CA . ALA A 1 217 ? -30.350 -0.378 31.852 1.00 81.81 217 ALA A CA 1
ATOM 1517 C C . ALA A 1 217 ? -31.072 -0.852 30.572 1.00 81.81 217 ALA A C 1
ATOM 1519 O O . ALA A 1 217 ? -31.045 -2.048 30.259 1.00 81.81 217 ALA A O 1
ATOM 1520 N N . PRO A 1 218 ? -31.700 0.060 29.807 1.00 83.62 218 PRO A N 1
ATOM 1521 C CA . PRO A 1 218 ? -32.296 -0.284 28.522 1.00 83.62 218 PRO A CA 1
ATOM 1522 C C . PRO A 1 218 ? -31.217 -0.803 27.552 1.00 83.62 218 PRO A C 1
ATOM 1524 O O . PRO A 1 218 ? -30.079 -0.324 27.585 1.00 83.62 218 PRO A O 1
ATOM 1527 N N . PRO A 1 219 ? -31.537 -1.787 26.689 1.00 79.56 219 PRO A N 1
ATOM 1528 C CA . PRO A 1 219 ? -30.575 -2.332 25.738 1.00 79.56 219 PRO A CA 1
ATOM 1529 C C . PRO A 1 219 ? -30.076 -1.224 24.797 1.00 79.56 219 PRO A C 1
ATOM 1531 O O . PRO A 1 219 ? -30.887 -0.425 24.319 1.00 79.56 219 PRO A O 1
ATOM 1534 N N . PRO A 1 220 ? -28.763 -1.155 24.504 1.00 74.19 220 PRO A N 1
ATOM 1535 C CA . PRO A 1 220 ? -28.237 -0.125 23.626 1.00 74.19 220 PRO A CA 1
ATOM 1536 C C . PRO A 1 220 ? -28.826 -0.283 22.218 1.00 74.19 220 PRO A C 1
ATOM 1538 O O . PRO A 1 220 ? -29.014 -1.415 21.749 1.00 74.19 220 PRO A O 1
ATOM 1541 N N . PRO A 1 221 ? -29.104 0.831 21.522 1.00 75.25 221 PRO A N 1
ATOM 1542 C CA . PRO A 1 221 ? -29.570 0.786 20.146 1.00 75.25 221 PRO A CA 1
ATOM 1543 C C . PRO A 1 221 ? -28.536 0.051 19.284 1.00 75.25 221 PRO A C 1
ATOM 1545 O O . PRO A 1 221 ? -27.338 0.331 19.353 1.00 75.25 221 PRO A O 1
ATOM 1548 N N . ARG A 1 222 ? -28.990 -0.915 18.475 1.00 70.19 222 ARG A N 1
ATOM 1549 C CA . ARG A 1 222 ? -28.138 -1.600 17.492 1.00 70.19 222 ARG A CA 1
ATOM 1550 C C . ARG A 1 222 ? -27.664 -0.574 16.467 1.00 70.19 222 ARG A C 1
ATOM 1552 O O . ARG A 1 222 ? -28.389 -0.253 15.530 1.00 70.19 222 ARG A O 1
ATOM 1559 N N . MET A 1 223 ? -26.452 -0.060 16.647 1.00 53.81 223 MET A N 1
ATOM 1560 C CA . MET A 1 223 ? -25.817 0.798 15.656 1.00 53.81 223 MET A CA 1
ATOM 1561 C C . MET A 1 223 ? -25.310 -0.080 14.512 1.00 53.81 223 MET A C 1
ATOM 1563 O O . MET A 1 223 ? -24.247 -0.687 14.594 1.00 53.81 223 MET A O 1
ATOM 1567 N N . LEU A 1 224 ? -26.106 -0.180 13.448 1.00 57.53 224 LEU A N 1
ATOM 1568 C CA . LEU A 1 224 ? -25.598 -0.551 12.133 1.00 57.53 224 LEU A CA 1
ATOM 1569 C C . LEU A 1 224 ? -24.757 0.631 11.652 1.00 57.53 224 LEU A C 1
ATOM 1571 O O . LEU A 1 224 ? -25.302 1.642 11.210 1.00 57.53 224 LEU A O 1
ATOM 1575 N N . SER A 1 225 ? -23.439 0.533 11.804 1.00 50.25 225 SER A N 1
ATOM 1576 C CA . SER A 1 225 ? -22.501 1.512 11.262 1.00 50.25 225 SER A CA 1
ATOM 1577 C C . SER A 1 225 ? -22.658 1.521 9.744 1.00 50.25 225 SER A C 1
ATOM 1579 O O . SER A 1 225 ? -22.155 0.638 9.050 1.00 50.25 225 SER A O 1
ATOM 1581 N N . LYS A 1 226 ? -23.412 2.491 9.223 1.00 51.44 226 LYS A N 1
ATOM 1582 C CA . LYS A 1 226 ? -23.500 2.750 7.790 1.00 51.44 226 LYS A CA 1
ATOM 1583 C C . LYS A 1 226 ? -22.131 3.279 7.371 1.00 51.44 226 LYS A C 1
ATOM 1585 O O . LYS A 1 226 ? -21.816 4.438 7.616 1.00 51.44 226 LYS A O 1
ATOM 1590 N N . VAL A 1 227 ? -21.292 2.404 6.822 1.00 51.75 227 VAL A N 1
ATOM 1591 C CA . VAL A 1 227 ? -20.069 2.820 6.133 1.00 51.75 227 VAL A CA 1
ATOM 1592 C C . VAL A 1 227 ? -20.539 3.654 4.948 1.00 51.75 227 VAL A C 1
ATOM 1594 O O . VAL A 1 227 ? -21.255 3.149 4.083 1.00 51.75 227 VAL A O 1
ATOM 1597 N N . GLY A 1 228 ? -20.251 4.953 4.976 1.00 45.66 228 GLY A N 1
ATOM 1598 C CA . GLY A 1 228 ? -20.537 5.827 3.849 1.00 45.66 228 GLY A CA 1
ATOM 1599 C C . GLY A 1 228 ? -19.708 5.356 2.664 1.00 45.66 228 GLY A C 1
ATOM 1600 O O . GLY A 1 228 ? -18.485 5.449 2.711 1.00 45.66 228 GLY A O 1
ATOM 1601 N N . LEU A 1 229 ? -20.365 4.836 1.626 1.00 45.25 229 LEU A N 1
ATOM 1602 C CA . LEU A 1 229 ? -19.792 4.909 0.290 1.00 45.25 229 LEU A CA 1
ATOM 1603 C C . LEU A 1 229 ? -19.697 6.404 -0.023 1.00 45.25 229 LEU A C 1
ATOM 1605 O O . LEU A 1 229 ? -20.725 7.077 -0.082 1.00 45.25 229 LEU A O 1
ATOM 1609 N N . GLY A 1 230 ? -18.475 6.923 -0.105 1.00 54.62 230 GLY A N 1
ATOM 1610 C CA . GLY A 1 230 ? -18.241 8.189 -0.783 1.00 54.62 230 GLY A CA 1
ATOM 1611 C C . GLY A 1 230 ? -18.534 7.981 -2.263 1.00 54.62 230 GLY A C 1
ATOM 1612 O O . GLY A 1 230 ? -17.987 7.044 -2.851 1.00 54.62 230 GLY A O 1
ATOM 1613 N N . ASP A 1 231 ? -19.445 8.798 -2.790 1.00 44.19 231 ASP A N 1
ATOM 1614 C CA . ASP A 1 231 ? -19.617 9.029 -4.227 1.00 44.19 231 ASP A CA 1
ATOM 1615 C C . ASP A 1 231 ? -18.405 9.785 -4.795 1.00 44.19 231 ASP A C 1
ATOM 1617 O O . ASP A 1 231 ? -17.850 10.646 -4.066 1.00 44.19 231 ASP A O 1
#

Mean predicted aligned error: 17.99 Å

Solvent-accessible surface area (backbone atoms only — not comparable to full-atom values): 15838 Å² total; per-residue (Å²): 139,83,85,84,82,85,79,87,83,82,81,87,80,81,89,78,83,92,86,90,89,86,87,89,89,86,87,87,86,87,80,88,85,80,88,83,84,89,83,82,89,84,89,82,90,83,89,83,84,88,85,82,90,84,89,85,82,86,84,91,76,82,86,80,85,86,87,73,89,73,73,78,79,78,76,74,71,78,70,71,90,70,86,90,75,76,74,46,64,63,77,85,80,50,88,83,55,68,73,56,24,67,34,78,34,80,58,53,57,94,57,91,78,58,94,50,53,58,23,37,37,37,38,19,32,90,23,32,42,36,38,27,42,27,32,50,31,86,92,81,64,61,33,30,44,45,81,75,47,75,41,83,54,99,54,54,41,53,39,52,47,70,47,59,90,73,33,37,34,39,34,33,24,71,40,82,89,80,55,50,31,34,43,32,36,21,32,50,35,69,91,80,35,62,64,35,80,75,46,73,47,74,49,76,50,88,81,61,71,70,78,78,71,60,92,87,63,78,81,78,79,85,77,76,79,77,76,76,78,80,129

Foldseek 3Di:
DDDDDDDDDDDDDDDDDDDDDPDDDPPDDDDDDDDDDDDDDDDDDDDDDDDDDDDDDDDDDDDDDDDDPPPPPPPPPPPDPDDPADAAEDPVLDPPFDWQEKDWDCDAPQDDQDPQFRGWMWTFGPQKIWIWTWGCDDPPRHIYTDTDDMDGHPAGFNYWDDDRPPQKIWGWGQDPVVRKIKIWIAGCHVVLPHRHTDDMDIDDDPPPPDPPDPPPDDDDPPDPPPPDPDD

Organism: NCBI:txid1737510

pLDDT: mean 73.6, std 20.9, range [35.25, 98.12]

Radius of gyration: 29.85 Å; Cα contacts (8 Å, |Δi|>4): 285; chains: 1; bounding box: 81×78×81 Å

Secondary structure (DSSP, 8-state):
-PPPPPPPP---PPPP---------------PPPPPPP----------------------PPPPP----------------------B--GGG--SPPEEEEEEES--TTS---TTEEEEEEEEETTEEEEEEEE--SSS---EEEEEEEEE-SS--SEEEEETTTTEEEEEEEETTTTEEEEEEEE--STT-TT-EEEEEEE--TTS----PPTTPPPPP----------

Nearest PDB structures (foldseek):
  7woo-assembly1_C  TM=5.369E-01  e=2.109E-03  Saccharomyces cerevisiae
  4zoz-assembly2_B  TM=6.367E-01  e=1.159E-02  Thermochaetoides thermophila
  3zwl-assembly1_B  TM=5.812E-01  e=2.293E-02  Saccharomyces cerevisiae
  4yhc-assembly1_A  TM=5.104E-01  e=1.773E-01  Schizosaccharomyces pombe 972h-
  1qbi-assembly1_A  TM=5.917E-01  e=4.399E-01  Acinetobacter calcoaceticus